Protein AF-A0A6B1AKT2-F1 (afdb_monomer_lite)

Secondary structure (DSSP, 8-state):
------HHHHHHHHHHHHHHHTTPBEEEEEEEGGGTEEEEEETTS-EEEEE--TTT-EEEEE-TTSPP-----EEE---S-EEEEEEPPTT-SEEEEEEE-TT--EEEEEEEE--TT--EEEEEEE-----S-----PPP------PPPP-PPP--PPPP-------------TT---PPPEEEEEESS-EEETTEEESTTSEE-------B-SSSPPPHHHHHHHHTS-HHHHHHHHHHHBTT--TTTHHHHTSSS-HHHHHHHHHHHHHHHHHHHS-S---SS---------STT-SSSS-----S-SS-S-TT-HHHHHHHHTT--S-----

Structure (mmCIF, N/CA/C/O backbone):
data_AF-A0A6B1AKT2-F1
#
_entry.id   AF-A0A6B1AKT2-F1
#
loop_
_atom_site.group_PDB
_atom_site.id
_atom_site.type_symbol
_atom_site.label_atom_id
_atom_site.label_alt_id
_atom_site.label_comp_id
_atom_site.label_asym_id
_atom_site.label_entity_id
_atom_site.label_seq_id
_atom_site.pdbx_PDB_ins_code
_atom_site.Cartn_x
_atom_site.Cartn_y
_atom_site.Cartn_z
_atom_site.occupancy
_atom_site.B_iso_or_equiv
_atom_site.auth_seq_id
_atom_site.auth_comp_id
_atom_site.auth_asym_id
_atom_site.auth_atom_id
_atom_site.pdbx_PDB_model_num
ATOM 1 N N . MET A 1 1 ? -10.002 -14.186 -11.999 1.00 61.53 1 MET A N 1
ATOM 2 C CA . MET A 1 1 ? -8.631 -13.909 -11.503 1.00 61.53 1 MET A CA 1
ATOM 3 C C . MET A 1 1 ? -8.728 -12.879 -10.388 1.00 61.53 1 MET A C 1
ATOM 5 O O . MET A 1 1 ? -9.527 -11.967 -10.533 1.00 61.53 1 MET A O 1
ATOM 9 N N . GLY A 1 2 ? -7.993 -13.026 -9.281 1.00 69.19 2 GLY A N 1
ATOM 10 C CA . GLY A 1 2 ? -7.986 -11.997 -8.233 1.00 69.19 2 GLY A CA 1
ATOM 11 C C . GLY A 1 2 ? -7.239 -10.733 -8.661 1.00 69.19 2 GLY A C 1
ATOM 12 O O . GLY A 1 2 ? -6.319 -10.805 -9.479 1.00 69.19 2 GLY A O 1
ATOM 13 N N . THR A 1 3 ? -7.620 -9.593 -8.088 1.00 78.38 3 THR A N 1
ATOM 14 C CA . THR A 1 3 ? -6.990 -8.291 -8.339 1.00 78.38 3 THR A CA 1
ATOM 15 C C . THR A 1 3 ? -5.513 -8.325 -7.947 1.00 78.38 3 THR A C 1
ATOM 17 O O . THR A 1 3 ? -5.148 -8.766 -6.845 1.00 78.38 3 THR A O 1
ATOM 20 N N . ARG A 1 4 ? -4.640 -7.877 -8.855 1.00 85.38 4 ARG A N 1
ATOM 21 C CA . ARG A 1 4 ? -3.197 -7.782 -8.620 1.00 85.38 4 ARG A CA 1
ATOM 22 C C . ARG A 1 4 ? -2.847 -6.335 -8.298 1.00 85.38 4 ARG A C 1
ATOM 24 O O . ARG A 1 4 ? -2.941 -5.482 -9.155 1.00 85.38 4 ARG A O 1
ATOM 31 N N . TYR A 1 5 ? -2.404 -6.053 -7.084 1.00 87.75 5 TYR A N 1
ATOM 32 C CA . TYR A 1 5 ? -1.977 -4.702 -6.722 1.00 87.75 5 TYR A CA 1
ATOM 33 C C . TYR A 1 5 ? -0.515 -4.488 -7.123 1.00 87.75 5 TYR A C 1
ATOM 35 O O . TYR A 1 5 ? 0.371 -5.199 -6.644 1.00 87.75 5 TYR A O 1
ATOM 43 N N . ASP A 1 6 ? -0.266 -3.544 -8.024 1.00 89.75 6 ASP A N 1
ATOM 44 C CA . ASP A 1 6 ? 1.047 -2.934 -8.250 1.00 89.75 6 ASP A CA 1
ATOM 45 C C . ASP A 1 6 ? 1.159 -1.594 -7.495 1.00 89.75 6 ASP A C 1
ATOM 47 O O . ASP A 1 6 ? 0.221 -1.174 -6.813 1.00 89.75 6 ASP A O 1
ATOM 51 N N . SER A 1 7 ? 2.323 -0.947 -7.576 1.00 90.44 7 SER A N 1
ATOM 52 C CA . SER A 1 7 ? 2.600 0.308 -6.872 1.00 90.44 7 SER A CA 1
ATOM 53 C C . SER A 1 7 ? 1.809 1.504 -7.418 1.00 90.44 7 SER A C 1
ATOM 55 O O . SER A 1 7 ? 1.449 2.387 -6.641 1.00 90.44 7 SER A O 1
ATOM 57 N N . LEU A 1 8 ? 1.463 1.531 -8.710 1.00 87.62 8 LEU A N 1
ATOM 58 C CA . LEU A 1 8 ? 0.631 2.588 -9.297 1.00 87.62 8 LEU A CA 1
ATOM 59 C C . LEU A 1 8 ? -0.819 2.459 -8.831 1.00 87.62 8 LEU A C 1
ATOM 61 O O . LEU A 1 8 ? -1.411 3.447 -8.401 1.00 87.62 8 LEU A O 1
ATOM 65 N N . LEU A 1 9 ? -1.373 1.242 -8.852 1.00 87.88 9 LEU A N 1
ATOM 66 C CA . LEU A 1 9 ? -2.724 0.989 -8.358 1.00 87.88 9 LEU A CA 1
ATOM 67 C C . LEU A 1 9 ? -2.832 1.280 -6.858 1.00 87.88 9 LEU A C 1
ATOM 69 O O . LEU A 1 9 ? -3.802 1.899 -6.433 1.00 87.88 9 LEU A O 1
ATOM 73 N N . ALA A 1 10 ? -1.845 0.864 -6.057 1.00 91.81 10 ALA A N 1
ATOM 74 C CA . ALA A 1 10 ? -1.812 1.187 -4.631 1.00 91.81 10 ALA A CA 1
ATOM 75 C C . ALA A 1 10 ? -1.801 2.707 -4.402 1.00 91.81 10 ALA A C 1
ATOM 77 O O . ALA A 1 10 ? -2.518 3.212 -3.544 1.00 91.81 10 ALA A O 1
ATOM 78 N N . ARG A 1 11 ? -1.043 3.455 -5.206 1.00 89.69 11 ARG A N 1
ATOM 79 C CA . ARG A 1 11 ? -0.964 4.914 -5.102 1.00 89.69 11 ARG A CA 1
ATOM 80 C C . ARG A 1 11 ? -2.254 5.618 -5.510 1.00 89.69 11 ARG A C 1
ATOM 82 O O . ARG A 1 11 ? -2.707 6.488 -4.775 1.00 89.69 11 ARG A O 1
ATOM 89 N N . ALA A 1 12 ? -2.870 5.211 -6.618 1.00 87.62 12 ALA A N 1
ATOM 90 C CA . ALA A 1 12 ? -4.179 5.721 -7.026 1.00 87.62 12 ALA A CA 1
ATOM 91 C C . ALA A 1 12 ? -5.244 5.443 -5.952 1.00 87.62 12 ALA A C 1
ATOM 93 O O . ALA A 1 12 ? -5.988 6.339 -5.565 1.00 87.62 12 ALA A O 1
ATOM 94 N N . LEU A 1 13 ? -5.250 4.224 -5.406 1.00 90.31 13 LEU A N 1
ATOM 95 C CA . LEU A 1 13 ? -6.156 3.823 -4.335 1.00 90.31 13 LEU A CA 1
ATOM 96 C C . LEU A 1 13 ? -5.944 4.635 -3.049 1.00 90.31 13 LEU A C 1
ATOM 98 O O . LEU A 1 13 ? -6.916 4.993 -2.394 1.00 90.31 13 LEU A O 1
ATOM 102 N N . ALA A 1 14 ? -4.699 4.950 -2.686 1.00 92.75 14 ALA A N 1
ATOM 103 C CA . ALA A 1 14 ? -4.416 5.818 -1.545 1.00 92.75 14 ALA A CA 1
ATOM 104 C C . ALA A 1 14 ? -5.011 7.226 -1.733 1.00 92.75 14 ALA A C 1
ATOM 106 O O . ALA A 1 14 ? -5.613 7.751 -0.799 1.00 92.75 14 ALA A O 1
ATOM 107 N N . GLY A 1 15 ? -4.903 7.790 -2.943 1.00 88.69 15 GLY A N 1
ATOM 108 C CA . GLY A 1 15 ? -5.536 9.060 -3.308 1.00 88.69 15 GLY A CA 1
ATOM 109 C C . GLY A 1 15 ? -7.060 9.010 -3.191 1.00 88.69 15 GLY A C 1
ATOM 110 O O . GLY A 1 15 ? -7.636 9.841 -2.498 1.00 88.69 15 GLY A O 1
ATOM 111 N N . GLU A 1 16 ? -7.705 7.986 -3.768 1.00 89.94 16 GLU A N 1
ATOM 112 C CA . GLU A 1 16 ? -9.164 7.807 -3.660 1.00 89.94 16 GLU A CA 1
ATOM 113 C C . GLU A 1 16 ? -9.622 7.671 -2.198 1.00 89.94 16 GLU A C 1
ATOM 115 O O . GLU A 1 16 ? -10.611 8.287 -1.803 1.00 89.94 16 GLU A O 1
ATOM 120 N N . ILE A 1 17 ? -8.892 6.907 -1.375 1.00 93.44 17 ILE A N 1
ATOM 121 C CA . ILE A 1 17 ? -9.185 6.767 0.059 1.00 93.44 17 ILE A CA 1
ATOM 122 C C . ILE A 1 17 ? -9.086 8.124 0.768 1.00 93.44 17 ILE A C 1
ATOM 124 O O . ILE A 1 17 ? -9.948 8.460 1.583 1.00 93.44 17 ILE A O 1
ATOM 128 N N . LEU A 1 18 ? -8.046 8.909 0.473 1.00 92.94 18 LEU A N 1
ATOM 129 C CA . LEU A 1 18 ? -7.861 10.217 1.093 1.00 92.94 18 LEU A CA 1
ATOM 130 C C . LEU A 1 18 ? -8.978 11.181 0.698 1.00 92.94 18 LEU A C 1
ATOM 132 O O . LEU A 1 18 ? -9.592 11.782 1.571 1.00 92.94 18 LEU A O 1
ATOM 136 N N . ASP A 1 19 ? -9.274 11.291 -0.593 1.00 87.88 19 ASP A N 1
ATOM 137 C CA . ASP A 1 19 ? -10.310 12.188 -1.109 1.00 87.88 19 ASP A CA 1
ATOM 138 C C . ASP A 1 19 ? -11.693 11.837 -0.552 1.00 87.88 19 ASP A C 1
ATOM 140 O O . ASP A 1 19 ? -12.513 12.719 -0.296 1.00 87.88 19 ASP A O 1
ATOM 144 N N . ARG A 1 20 ? -11.949 10.542 -0.334 1.00 89.25 20 ARG A N 1
ATOM 145 C CA . ARG A 1 20 ? -13.230 10.048 0.166 1.00 89.25 20 ARG A CA 1
ATOM 146 C C . ARG A 1 20 ? -13.425 10.285 1.660 1.00 89.25 20 ARG A C 1
ATOM 148 O O . ARG A 1 20 ? -14.522 10.660 2.064 1.00 89.25 20 ARG A O 1
ATOM 155 N N . TRP A 1 21 ? -12.392 10.042 2.466 1.00 94.94 21 TRP A N 1
ATOM 156 C CA . TRP A 1 21 ? -12.536 9.940 3.922 1.00 94.94 21 TRP A CA 1
ATOM 157 C C . TRP A 1 21 ? -11.681 10.919 4.727 1.00 94.94 21 TRP A C 1
ATOM 159 O O . TRP A 1 21 ? -11.684 10.839 5.957 1.00 94.94 21 TRP A O 1
ATOM 169 N N . ARG A 1 22 ? -10.957 11.858 4.102 1.00 94.69 22 ARG A N 1
ATOM 170 C CA . ARG A 1 22 ? -10.191 12.875 4.842 1.00 94.69 22 ARG A CA 1
ATOM 171 C C . ARG A 1 22 ? -11.093 13.615 5.832 1.00 94.69 22 ARG A C 1
ATOM 173 O O . ARG A 1 22 ? -12.144 14.137 5.478 1.00 94.69 22 ARG A O 1
ATOM 180 N N . GLY A 1 23 ? -10.660 13.668 7.089 1.00 94.56 23 GLY A N 1
ATOM 181 C CA . GLY A 1 23 ? -11.383 14.309 8.187 1.00 94.56 23 GLY A CA 1
ATOM 182 C C . GLY A 1 23 ? -12.542 13.482 8.754 1.00 94.56 23 GLY A C 1
ATOM 183 O O . GLY A 1 23 ? -12.973 13.751 9.879 1.00 94.56 23 GLY A O 1
ATOM 184 N N . VAL A 1 24 ? -12.999 12.440 8.052 1.00 95.75 24 VAL A N 1
ATOM 185 C CA . VAL A 1 24 ? -14.067 11.557 8.528 1.00 95.75 24 VAL A CA 1
ATOM 186 C C . VAL A 1 24 ? -13.559 10.740 9.711 1.00 95.75 24 VAL A C 1
ATOM 188 O O . VAL A 1 24 ? -12.444 10.206 9.715 1.00 95.75 24 VAL A O 1
ATOM 191 N N . ARG A 1 25 ? -14.385 10.683 10.754 1.00 96.69 25 ARG A N 1
ATOM 192 C CA . ARG A 1 25 ? -14.060 10.012 12.010 1.00 96.69 25 ARG A CA 1
ATOM 193 C C . ARG A 1 25 ? -14.201 8.506 11.884 1.00 96.69 25 ARG A C 1
ATOM 195 O O . ARG A 1 25 ? -15.080 8.007 11.188 1.00 96.69 25 ARG A O 1
ATOM 202 N N . ILE A 1 26 ? -13.337 7.790 12.588 1.00 96.56 26 ILE A N 1
ATOM 203 C CA . ILE A 1 26 ? -13.301 6.331 12.577 1.00 96.56 26 ILE A CA 1
ATOM 204 C C . ILE A 1 26 ? -14.259 5.817 13.645 1.00 96.56 26 ILE A C 1
ATOM 206 O O . ILE A 1 26 ? -14.083 6.084 14.834 1.00 96.56 26 ILE A O 1
ATOM 210 N N . ALA A 1 27 ? -15.259 5.054 13.217 1.00 95.62 27 ALA A N 1
ATOM 211 C CA . ALA A 1 27 ? -16.192 4.370 14.102 1.00 95.62 27 ALA A CA 1
ATOM 212 C C . ALA A 1 27 ? -15.597 3.067 14.660 1.00 95.62 27 ALA A C 1
ATOM 214 O O . ALA A 1 27 ? -15.924 2.656 15.774 1.00 95.62 27 ALA A O 1
ATOM 215 N N . GLY A 1 28 ? -14.702 2.413 13.914 1.00 95.19 28 GLY A N 1
ATOM 216 C CA . GLY A 1 28 ? -13.999 1.235 14.407 1.00 95.19 28 GLY A CA 1
ATOM 217 C C . GLY A 1 28 ? -13.038 0.611 13.404 1.00 95.19 28 GLY A C 1
ATOM 218 O O . GLY A 1 28 ? -13.120 0.842 12.202 1.00 95.19 28 GLY A O 1
ATOM 219 N N . LEU A 1 29 ? -12.139 -0.224 13.922 1.00 96.69 29 LEU A N 1
ATOM 220 C CA . LEU A 1 29 ? -11.235 -1.064 13.143 1.00 96.69 29 LEU A CA 1
ATOM 221 C C . LEU A 1 29 ? -11.407 -2.512 13.594 1.00 96.69 29 LEU A C 1
ATOM 223 O O . LEU A 1 29 ? -11.374 -2.806 14.789 1.00 96.69 29 LEU A O 1
ATOM 227 N N . ARG A 1 30 ? -11.571 -3.433 12.649 1.00 96.62 30 ARG A N 1
ATOM 228 C CA . ARG A 1 30 ? -11.668 -4.870 12.919 1.00 96.62 30 ARG A CA 1
ATOM 229 C C . ARG A 1 30 ? -10.661 -5.632 12.088 1.00 96.62 30 ARG A C 1
ATOM 231 O O . ARG A 1 30 ? -10.532 -5.399 10.891 1.00 96.62 30 ARG A O 1
ATOM 238 N N . MET A 1 31 ? -9.995 -6.594 12.718 1.00 97.44 31 MET A N 1
ATOM 239 C CA . MET A 1 31 ? -9.094 -7.523 12.041 1.00 97.44 31 MET A CA 1
ATOM 240 C C . MET A 1 31 ? -9.583 -8.951 12.264 1.00 97.44 31 MET A C 1
ATOM 242 O O . MET A 1 31 ? -9.764 -9.381 13.405 1.00 97.44 31 MET A O 1
ATOM 246 N N . ALA A 1 32 ? -9.775 -9.692 11.175 1.00 96.69 32 ALA A N 1
ATOM 247 C CA . ALA A 1 32 ? -10.213 -11.083 11.182 1.00 96.69 32 ALA A CA 1
ATOM 248 C C . ALA A 1 32 ? -9.132 -11.980 10.553 1.00 96.69 32 ALA A C 1
ATOM 250 O O . ALA A 1 32 ? -9.199 -12.270 9.352 1.00 96.69 32 ALA A O 1
ATOM 251 N N . PRO A 1 33 ? -8.129 -12.437 11.333 1.00 95.56 33 PRO A N 1
ATOM 252 C CA . PRO A 1 33 ? -7.045 -13.292 10.841 1.00 95.56 33 PRO A CA 1
ATOM 253 C C . PRO A 1 33 ? -7.535 -14.538 10.098 1.00 95.56 33 PRO A C 1
ATOM 255 O O . PRO A 1 33 ? -7.034 -14.839 9.016 1.00 95.56 33 PRO A O 1
ATOM 258 N N . GLY A 1 34 ? -8.570 -15.210 10.623 1.00 94.44 34 GLY A N 1
ATOM 259 C CA . GLY A 1 34 ? -9.145 -16.419 10.019 1.00 94.44 34 GLY A CA 1
ATOM 260 C C . GLY A 1 34 ? -9.746 -16.189 8.630 1.00 94.44 34 GLY A C 1
ATOM 261 O O . GLY A 1 34 ? -9.679 -17.067 7.776 1.00 94.44 34 GLY A O 1
ATOM 262 N N . ARG A 1 35 ? -10.255 -14.980 8.363 1.00 94.31 35 ARG A N 1
ATOM 263 C CA . ARG A 1 35 ? -10.758 -14.576 7.040 1.00 94.31 35 ARG A CA 1
ATOM 264 C C . ARG A 1 35 ? -9.730 -13.801 6.219 1.00 94.31 35 ARG A C 1
ATOM 266 O O . ARG A 1 35 ? -10.017 -13.447 5.083 1.00 94.31 35 ARG A O 1
ATOM 273 N N . ARG A 1 36 ? -8.553 -13.512 6.784 1.00 96.19 36 ARG A N 1
ATOM 274 C CA . ARG A 1 36 ? -7.560 -12.572 6.242 1.00 96.19 36 ARG A CA 1
ATOM 275 C C . ARG A 1 36 ? -8.191 -11.249 5.807 1.00 96.19 36 ARG A C 1
ATOM 277 O O . ARG A 1 36 ? -7.885 -10.749 4.731 1.00 96.19 36 ARG A O 1
ATOM 284 N N . ALA A 1 37 ? -9.068 -10.693 6.632 1.00 96.56 37 ALA A N 1
ATOM 285 C CA . ALA A 1 37 ? -9.784 -9.466 6.314 1.00 96.56 37 ALA A CA 1
ATOM 286 C C . ALA A 1 37 ? -9.529 -8.379 7.358 1.00 96.56 37 ALA A C 1
ATOM 288 O O . ALA A 1 37 ? -9.363 -8.671 8.546 1.00 96.56 37 ALA A O 1
ATOM 289 N N . VAL A 1 38 ? -9.530 -7.128 6.909 1.00 97.31 38 VAL A N 1
ATOM 290 C CA . VAL A 1 38 ? -9.589 -5.942 7.763 1.00 97.31 38 VAL A CA 1
ATOM 291 C C . VAL A 1 38 ? -10.749 -5.059 7.310 1.00 97.31 38 VAL A C 1
ATOM 293 O O . VAL A 1 38 ? -10.984 -4.898 6.113 1.00 97.31 38 VAL A O 1
ATOM 296 N N . GLU A 1 39 ? -11.491 -4.528 8.275 1.00 97.38 39 GLU A N 1
ATOM 297 C CA . GLU A 1 39 ? -12.582 -3.577 8.066 1.00 97.38 39 GLU A CA 1
ATOM 298 C C . GLU A 1 39 ? -12.275 -2.304 8.854 1.00 97.38 39 GLU A C 1
ATOM 300 O O . GLU A 1 39 ? -12.038 -2.364 10.062 1.00 97.38 39 GLU A O 1
ATOM 305 N N . LEU A 1 40 ? -12.299 -1.165 8.168 1.00 97.31 40 LEU A N 1
ATOM 306 C CA . LEU A 1 40 ? -12.262 0.166 8.759 1.00 97.31 40 LEU A CA 1
ATOM 307 C C . LEU A 1 40 ? -13.635 0.810 8.548 1.00 97.31 40 LEU A C 1
ATOM 309 O O . LEU A 1 40 ? -14.055 1.005 7.409 1.00 97.31 40 LEU A O 1
ATOM 313 N N . ALA A 1 41 ? -14.339 1.093 9.638 1.00 96.25 41 ALA A N 1
ATOM 314 C CA . ALA A 1 41 ? -15.658 1.712 9.629 1.00 96.25 41 ALA A CA 1
ATOM 315 C C . ALA A 1 41 ? -15.560 3.194 9.994 1.00 96.25 41 ALA A C 1
ATOM 317 O O . ALA A 1 41 ? -14.815 3.562 10.908 1.00 96.25 41 ALA A O 1
ATOM 318 N N . PHE A 1 42 ? -16.350 4.023 9.321 1.00 96.31 42 PHE A N 1
ATOM 319 C CA . PHE A 1 42 ? -16.395 5.470 9.502 1.00 96.31 42 PHE A CA 1
ATOM 320 C C . PHE A 1 42 ? -17.716 5.910 10.158 1.00 96.31 42 PHE A C 1
ATOM 322 O O . PHE A 1 42 ? -18.715 5.193 10.106 1.00 96.31 42 PHE A O 1
ATOM 329 N N . GLU A 1 43 ? -17.728 7.074 10.820 1.00 95.69 43 GLU A N 1
ATOM 330 C CA . GLU A 1 43 ? -18.919 7.609 11.513 1.00 95.69 43 GLU A CA 1
ATOM 331 C C . GLU A 1 43 ? -20.066 7.971 10.547 1.00 95.69 43 GLU A C 1
ATOM 333 O O . GLU A 1 43 ? -21.216 8.021 10.970 1.00 95.69 43 GLU A O 1
ATOM 338 N N . ASP A 1 44 ? -19.786 8.159 9.253 1.00 94.44 44 ASP A N 1
ATOM 339 C CA . ASP A 1 44 ? -20.803 8.352 8.206 1.00 94.44 44 ASP A CA 1
ATOM 340 C C . ASP A 1 44 ? -21.476 7.036 7.751 1.00 94.44 44 ASP A C 1
ATOM 342 O O . ASP A 1 44 ? -22.292 7.031 6.830 1.00 94.44 44 ASP A O 1
ATOM 346 N N . GLY A 1 45 ? -21.124 5.911 8.384 1.00 95.31 45 GLY A N 1
ATOM 347 C CA . GLY A 1 45 ? -21.636 4.571 8.095 1.00 95.31 45 GLY A CA 1
ATOM 348 C C . GLY A 1 45 ? -20.899 3.840 6.971 1.00 95.31 45 GLY A C 1
ATOM 349 O O . GLY A 1 45 ? -21.028 2.618 6.851 1.00 95.31 45 GLY A O 1
ATOM 350 N N . SER A 1 46 ? -20.093 4.539 6.169 1.00 95.25 46 SER A N 1
ATOM 351 C CA . SER A 1 46 ? -19.291 3.904 5.126 1.00 95.25 46 SER A CA 1
ATOM 352 C C . SER A 1 46 ? -18.174 3.038 5.720 1.00 95.25 46 SER A C 1
ATOM 354 O O . SER A 1 46 ? -17.768 3.178 6.881 1.00 95.25 46 SER A O 1
ATOM 356 N N . ARG A 1 47 ? -17.686 2.081 4.928 1.00 95.00 47 ARG A N 1
ATOM 357 C CA . ARG A 1 47 ? -16.642 1.137 5.340 1.00 95.00 47 ARG A CA 1
ATOM 358 C C . ARG A 1 47 ? -15.649 0.888 4.217 1.00 95.00 47 ARG A C 1
ATOM 360 O O . ARG A 1 47 ? -16.036 0.690 3.069 1.00 95.00 47 ARG A O 1
ATOM 367 N N . LEU A 1 48 ? -14.378 0.783 4.581 1.00 96.06 48 LEU A N 1
ATOM 368 C CA . LEU A 1 48 ? -13.318 0.250 3.734 1.00 96.06 48 LEU A CA 1
ATOM 369 C C . LEU A 1 48 ? -13.037 -1.193 4.159 1.00 96.06 48 LEU A C 1
ATOM 371 O O . LEU A 1 48 ? -12.642 -1.449 5.300 1.00 96.06 48 LEU A O 1
ATOM 375 N N . VAL A 1 49 ? -13.218 -2.143 3.244 1.00 95.38 49 VAL A N 1
ATOM 376 C CA . VAL A 1 49 ? -12.951 -3.564 3.499 1.00 95.38 49 VAL A CA 1
ATOM 377 C C . VAL A 1 49 ? -11.797 -4.024 2.629 1.00 95.38 49 VAL A C 1
ATOM 379 O O . VAL A 1 49 ? -11.876 -3.964 1.404 1.00 95.38 49 VAL A O 1
ATOM 382 N N . ALA A 1 50 ? -10.744 -4.541 3.258 1.00 95.56 50 ALA A N 1
ATOM 383 C CA . ALA A 1 50 ? -9.633 -5.175 2.565 1.00 95.56 50 ALA A CA 1
ATOM 384 C C . ALA A 1 50 ? -9.595 -6.678 2.869 1.00 95.56 50 ALA A C 1
ATOM 386 O O . ALA A 1 50 ? -9.288 -7.112 3.981 1.00 95.56 50 ALA A O 1
ATOM 387 N N . MET A 1 51 ? -9.887 -7.476 1.845 1.00 95.69 51 MET A N 1
ATOM 388 C CA . MET A 1 51 ? -9.684 -8.918 1.817 1.00 95.69 51 MET A CA 1
ATOM 389 C C . MET A 1 51 ? -8.256 -9.198 1.348 1.00 95.69 51 MET A C 1
ATOM 391 O O . MET A 1 51 ? -7.876 -8.891 0.223 1.00 95.69 51 MET A O 1
ATOM 395 N N . LEU A 1 52 ? -7.439 -9.806 2.197 1.00 95.44 52 LEU A N 1
ATOM 396 C CA . LEU A 1 52 ? -5.998 -9.979 1.994 1.00 95.44 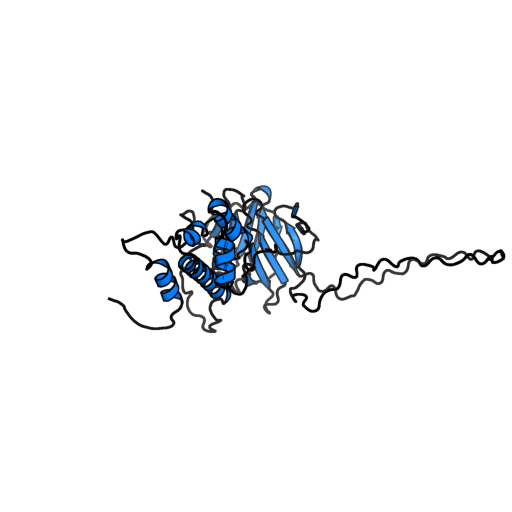52 LEU A CA 1
ATOM 397 C C . LEU A 1 52 ? -5.634 -11.438 1.698 1.00 95.44 52 LEU A C 1
ATOM 399 O O . LEU A 1 52 ? -4.549 -11.927 2.023 1.00 95.44 52 LEU A O 1
ATOM 403 N N . HIS A 1 53 ? -6.537 -12.148 1.020 1.00 93.38 53 HIS A N 1
ATOM 404 C CA . HIS A 1 53 ? -6.239 -13.463 0.472 1.00 93.38 53 HIS A CA 1
ATOM 405 C C . HIS A 1 53 ? -5.154 -13.357 -0.625 1.00 93.38 53 HIS A C 1
ATOM 407 O O . HIS A 1 53 ? -5.262 -12.493 -1.499 1.00 93.38 53 HIS A O 1
ATOM 413 N N . PRO A 1 54 ? -4.129 -14.232 -0.659 1.00 89.69 54 PRO A N 1
ATOM 414 C CA . PRO A 1 54 ? -3.055 -14.146 -1.655 1.00 89.69 54 PRO A CA 1
ATOM 415 C C . PRO A 1 54 ? -3.551 -14.211 -3.106 1.00 89.69 54 PRO A C 1
ATOM 417 O O . PRO A 1 54 ? -3.038 -13.502 -3.968 1.00 89.69 54 PRO A O 1
ATOM 420 N N . LEU A 1 55 ? -4.572 -15.037 -3.361 1.00 86.62 55 LEU A N 1
ATOM 421 C CA . LEU A 1 55 ? -5.098 -15.299 -4.709 1.00 86.62 55 LEU A CA 1
ATOM 422 C C . LEU A 1 55 ? -6.354 -14.496 -5.062 1.00 86.62 55 LEU A C 1
ATOM 424 O O . LEU A 1 55 ? -6.640 -14.306 -6.240 1.00 86.62 55 LEU A O 1
ATOM 428 N N . HIS A 1 56 ? -7.108 -14.050 -4.056 1.00 87.81 56 HIS A N 1
ATOM 429 C CA . HIS A 1 56 ? -8.459 -13.495 -4.226 1.00 87.81 56 HIS A CA 1
ATOM 430 C C . HIS A 1 56 ? -8.648 -12.176 -3.481 1.00 87.81 56 HIS A C 1
ATOM 432 O O . HIS A 1 56 ? -9.773 -11.741 -3.285 1.00 87.81 56 HIS A O 1
ATOM 438 N N . GLY A 1 57 ? -7.565 -11.566 -3.003 1.00 89.56 57 GLY A N 1
ATOM 439 C CA . GLY A 1 57 ? -7.683 -10.363 -2.206 1.00 89.56 57 GLY A CA 1
ATOM 440 C C . GLY A 1 57 ? -8.107 -9.151 -3.032 1.00 89.56 57 GLY A C 1
ATOM 441 O O . GLY A 1 57 ? -7.663 -8.984 -4.172 1.00 89.56 57 GLY A O 1
ATOM 442 N N . TYR A 1 58 ? -8.908 -8.297 -2.415 1.00 91.25 58 TYR A N 1
ATOM 443 C CA . TYR A 1 58 ? -9.468 -7.071 -2.966 1.00 91.25 58 TYR A CA 1
ATOM 444 C C . TYR A 1 58 ? -9.599 -6.020 -1.857 1.00 91.25 58 TYR A C 1
ATOM 446 O O . TYR A 1 58 ? -9.531 -6.342 -0.671 1.00 91.25 58 TYR A O 1
ATOM 454 N N . ILE A 1 59 ? -9.802 -4.771 -2.249 1.00 92.94 59 ILE A N 1
ATOM 455 C CA . ILE A 1 59 ? -10.088 -3.630 -1.384 1.00 92.94 59 ILE A CA 1
ATOM 456 C C . ILE A 1 59 ? -11.286 -2.938 -2.011 1.00 92.94 59 ILE A C 1
ATOM 458 O O . ILE A 1 59 ? -11.252 -2.674 -3.212 1.00 92.94 59 ILE A O 1
ATOM 462 N N . LEU A 1 60 ? -12.332 -2.708 -1.227 1.00 92.56 60 LEU A N 1
ATOM 463 C CA . LEU A 1 60 ? -13.570 -2.107 -1.704 1.00 92.56 60 LEU A CA 1
ATOM 464 C C . LEU A 1 60 ? -14.163 -1.150 -0.674 1.00 92.56 60 LEU A C 1
ATOM 466 O O . LEU A 1 60 ? -13.903 -1.266 0.529 1.00 92.56 60 LEU A O 1
ATOM 470 N N . GLU A 1 61 ? -14.970 -0.224 -1.174 1.00 92.19 61 GLU A N 1
ATOM 471 C CA . GLU A 1 61 ? -15.870 0.601 -0.377 1.00 92.19 61 GLU A CA 1
ATOM 472 C C . GLU A 1 61 ? -17.214 -0.122 -0.214 1.00 92.19 61 GLU A C 1
ATOM 474 O O . GLU A 1 61 ? -17.760 -0.683 -1.164 1.00 92.19 61 GLU A O 1
ATOM 479 N N . LEU A 1 62 ? -17.761 -0.102 0.999 1.00 91.31 62 LEU A N 1
ATOM 480 C CA . LEU A 1 62 ? -19.150 -0.448 1.276 1.00 91.31 62 LEU A CA 1
ATOM 481 C C . LEU A 1 62 ? -19.865 0.799 1.794 1.00 91.31 62 LEU A C 1
ATOM 483 O O . LEU A 1 62 ? -19.398 1.437 2.739 1.00 91.31 62 LEU A O 1
ATOM 487 N N . GLY A 1 63 ? -21.015 1.119 1.202 1.00 91.38 63 GLY A N 1
ATOM 488 C CA . GLY A 1 63 ? -21.869 2.207 1.677 1.00 91.38 63 GLY A CA 1
ATOM 489 C C . GLY A 1 63 ? -22.482 1.930 3.055 1.00 91.38 63 GLY A C 1
ATOM 490 O O . GLY A 1 63 ? -22.436 0.802 3.562 1.00 91.38 63 GLY A O 1
ATOM 491 N N . ALA A 1 64 ? -23.097 2.963 3.635 1.00 90.50 64 ALA A N 1
ATOM 492 C CA . ALA A 1 64 ? -23.789 2.879 4.922 1.00 90.50 64 ALA A CA 1
ATOM 493 C C . ALA A 1 64 ? -24.900 1.815 4.930 1.00 90.50 64 ALA A C 1
ATOM 495 O O . ALA A 1 64 ? -25.027 1.067 5.896 1.00 90.50 64 ALA A O 1
ATOM 496 N N . ASP A 1 65 ? -25.622 1.678 3.815 1.00 88.50 65 ASP A N 1
ATOM 497 C CA . ASP A 1 65 ? -26.730 0.725 3.669 1.00 88.50 65 ASP A CA 1
ATOM 498 C C . ASP A 1 65 ? -26.282 -0.694 3.295 1.00 88.50 65 ASP A C 1
ATOM 500 O O . ASP A 1 65 ? -27.098 -1.616 3.215 1.00 88.50 65 ASP A O 1
ATOM 504 N N . ALA A 1 66 ? -24.991 -0.902 3.021 1.00 87.25 66 ALA A N 1
ATOM 505 C CA . ALA A 1 66 ? -24.512 -2.228 2.663 1.00 87.25 66 ALA A CA 1
ATOM 506 C C . ALA A 1 66 ? -24.656 -3.184 3.865 1.00 87.25 66 ALA A C 1
ATOM 508 O O . ALA A 1 66 ? -24.472 -2.776 5.016 1.00 87.25 66 ALA A O 1
ATOM 509 N N . PRO A 1 67 ? -24.911 -4.484 3.639 1.00 85.06 67 PRO A N 1
ATOM 510 C CA . PRO A 1 67 ? -24.989 -5.450 4.728 1.00 85.06 67 PRO A CA 1
ATOM 511 C C . PRO A 1 67 ? -23.684 -5.486 5.534 1.00 85.06 67 PRO A C 1
ATOM 513 O O . PRO A 1 67 ? -22.620 -5.044 5.076 1.00 85.06 67 PRO A O 1
ATOM 516 N N . ALA A 1 68 ? -23.742 -6.027 6.753 1.00 83.12 68 ALA A N 1
ATOM 517 C CA . ALA A 1 68 ? -22.535 -6.303 7.524 1.00 83.12 68 ALA A CA 1
ATOM 518 C C . ALA A 1 68 ? -21.548 -7.096 6.650 1.00 83.12 68 ALA A C 1
ATOM 520 O O . ALA A 1 68 ? -21.927 -8.054 5.981 1.00 83.12 68 ALA A O 1
ATOM 521 N N . SER A 1 69 ? -20.272 -6.707 6.644 1.00 79.00 69 SER A N 1
ATOM 522 C CA . SER A 1 69 ? -19.245 -7.339 5.797 1.00 79.00 69 SER A CA 1
ATOM 523 C C . SER A 1 69 ? -18.981 -8.809 6.162 1.00 79.00 69 SER A C 1
ATOM 525 O O . SER A 1 69 ? -18.242 -9.518 5.475 1.00 79.00 69 SER A O 1
ATOM 527 N N . GLY A 1 70 ? -19.536 -9.259 7.293 1.00 82.12 70 GLY A N 1
ATOM 528 C CA . GLY A 1 70 ? -19.260 -10.547 7.913 1.00 82.12 70 GLY A CA 1
ATOM 529 C C . GLY A 1 70 ? -17.837 -10.654 8.466 1.00 82.12 70 GLY A C 1
ATOM 530 O O . GLY A 1 70 ? -17.403 -11.758 8.795 1.00 82.12 70 GLY A O 1
ATOM 531 N N . VAL A 1 71 ? -17.065 -9.562 8.531 1.00 82.88 71 VAL A N 1
ATOM 532 C CA . VAL A 1 71 ? -15.731 -9.561 9.149 1.00 82.88 71 VAL A CA 1
ATOM 533 C C . VAL A 1 71 ? -15.893 -9.717 10.666 1.00 82.88 71 VAL A C 1
ATOM 535 O O . VAL A 1 71 ? -15.882 -8.755 11.430 1.00 82.88 71 VAL A O 1
ATOM 538 N N . GLU A 1 72 ? -16.064 -10.963 11.099 1.00 82.81 72 GLU A N 1
ATOM 539 C CA . GLU A 1 72 ? -16.051 -11.373 12.498 1.00 82.81 72 GLU A CA 1
ATOM 540 C C . GLU A 1 72 ? -14.595 -11.455 12.952 1.00 82.81 72 GLU A C 1
ATOM 542 O O . GLU A 1 72 ? -13.847 -12.375 12.617 1.00 82.81 72 GLU A O 1
ATOM 547 N N . GLY A 1 73 ? -14.153 -10.411 13.642 1.00 84.75 73 GLY A N 1
ATOM 548 C CA . GLY A 1 73 ? -12.769 -10.247 14.047 1.00 84.75 73 GLY A CA 1
ATOM 549 C C . GLY A 1 73 ? -12.651 -9.492 15.357 1.00 84.75 73 GLY A C 1
ATOM 550 O O . GLY A 1 73 ? -13.628 -8.960 15.889 1.00 84.75 73 GLY A O 1
ATOM 551 N N . LYS A 1 74 ? -11.425 -9.418 15.875 1.00 88.94 74 LYS A N 1
ATOM 552 C CA . LYS A 1 74 ? -11.146 -8.629 17.070 1.00 88.94 74 LYS A CA 1
ATOM 553 C C . LYS A 1 74 ? -11.355 -7.155 16.729 1.00 88.94 74 LYS A C 1
ATOM 555 O O . LYS A 1 74 ? -10.641 -6.608 15.885 1.00 88.94 74 LYS A O 1
ATOM 560 N N . ALA A 1 75 ? -12.328 -6.529 17.385 1.00 91.25 75 ALA A N 1
ATOM 561 C CA . ALA A 1 75 ? -12.478 -5.085 17.356 1.00 91.25 75 ALA A CA 1
ATOM 562 C C . ALA A 1 75 ? -11.280 -4.455 18.074 1.00 91.25 75 ALA A C 1
ATOM 564 O O . ALA A 1 75 ? -10.970 -4.791 19.220 1.00 91.25 75 ALA A O 1
ATOM 565 N N . LEU A 1 76 ? -10.587 -3.568 17.375 1.00 89.31 76 LEU A N 1
ATOM 566 C CA . LEU A 1 76 ? -9.506 -2.773 17.919 1.00 89.31 76 LEU A CA 1
ATOM 567 C C . LEU A 1 76 ? -10.076 -1.426 18.334 1.00 89.31 76 LEU A C 1
ATOM 569 O O . LEU A 1 76 ? -10.842 -0.796 17.602 1.00 89.31 76 LEU A O 1
ATOM 573 N N . ARG A 1 77 ? -9.712 -0.996 19.539 1.00 86.56 77 ARG A N 1
ATOM 574 C CA . ARG A 1 77 ? -10.106 0.310 20.047 1.00 86.56 77 ARG A CA 1
ATOM 575 C C . ARG A 1 77 ? -9.278 1.370 19.331 1.00 86.56 77 ARG A C 1
ATOM 577 O O . ARG A 1 77 ? -8.154 1.643 19.738 1.00 86.56 77 ARG A O 1
ATOM 584 N N . VAL A 1 78 ? -9.855 1.950 18.290 1.00 84.00 78 VAL A N 1
ATOM 585 C CA . VAL A 1 78 ? -9.367 3.195 17.698 1.00 84.00 78 VAL A CA 1
ATOM 586 C C . VAL A 1 78 ? -9.879 4.333 18.578 1.00 84.00 78 VAL A C 1
ATOM 588 O O . VAL A 1 78 ? -11.016 4.291 19.058 1.00 84.00 78 VAL A O 1
ATOM 591 N N . GLY A 1 79 ? -9.033 5.317 18.878 1.00 81.94 79 GLY A N 1
ATOM 592 C CA . GLY A 1 79 ? -9.466 6.512 19.605 1.00 81.94 79 GLY A CA 1
ATOM 593 C C . GLY A 1 79 ? -10.531 7.306 18.837 1.00 81.94 79 GLY A C 1
ATOM 594 O O . GLY A 1 79 ? -10.961 6.929 17.750 1.00 81.94 79 GLY A O 1
ATOM 595 N N . ARG A 1 80 ? -10.925 8.467 19.372 1.00 91.31 80 ARG A N 1
ATOM 596 C CA . ARG A 1 80 ? -11.726 9.460 18.629 1.00 91.31 80 ARG A CA 1
ATOM 597 C C . ARG A 1 80 ? -10.860 10.142 17.558 1.00 91.31 80 ARG A C 1
ATOM 599 O O . ARG A 1 80 ? -10.555 11.325 17.682 1.00 91.31 80 ARG A O 1
ATOM 606 N N . LEU A 1 81 ? -10.426 9.367 16.569 1.00 94.12 81 LEU A N 1
ATOM 607 C CA . LEU A 1 81 ? -9.499 9.767 15.517 1.00 94.12 81 LEU A CA 1
ATOM 608 C C . LEU A 1 81 ? -10.233 9.936 14.183 1.00 94.12 81 LEU A C 1
ATOM 610 O O . LEU A 1 81 ? -11.257 9.293 13.941 1.00 94.12 81 LEU A O 1
ATOM 614 N N . SER A 1 82 ? -9.676 10.778 13.320 1.00 96.25 82 SER A N 1
ATOM 615 C CA . SER A 1 82 ? -10.091 10.941 11.924 1.00 96.25 82 SER A CA 1
ATOM 616 C C . SER A 1 82 ? -8.993 10.467 10.983 1.00 96.25 82 SER A C 1
ATOM 618 O O . SER A 1 82 ? -7.816 10.503 11.345 1.00 96.25 82 SER A O 1
ATOM 620 N N . LEU A 1 83 ? -9.353 10.067 9.762 1.00 96.38 83 LEU A N 1
ATOM 621 C CA . LEU A 1 83 ? -8.362 9.865 8.705 1.00 96.38 83 LEU A CA 1
ATOM 622 C C . LEU A 1 83 ? -7.733 11.217 8.340 1.00 96.38 83 LEU A C 1
ATOM 624 O O . LEU A 1 83 ? -8.429 12.128 7.893 1.00 96.38 83 LEU A O 1
ATOM 628 N N . VAL A 1 84 ? -6.422 11.347 8.540 1.00 95.44 84 VAL A N 1
ATOM 629 C CA . VAL A 1 84 ? -5.677 12.582 8.234 1.00 95.44 84 VAL A CA 1
ATOM 630 C C . VAL A 1 8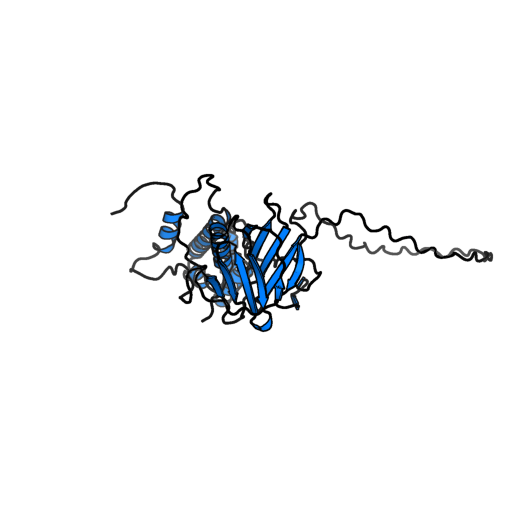4 ? -4.859 12.458 6.956 1.00 95.44 84 VAL A C 1
ATOM 632 O O . VAL A 1 84 ? -4.705 13.436 6.233 1.00 95.44 84 VAL A O 1
ATOM 635 N N . ASP A 1 85 ? -4.364 11.255 6.665 1.00 95.00 85 ASP A N 1
ATOM 636 C CA . ASP A 1 85 ? -3.521 10.981 5.506 1.00 95.00 85 ASP A CA 1
ATOM 637 C C . ASP A 1 85 ? -3.745 9.548 5.013 1.00 95.00 85 ASP A C 1
ATOM 639 O O . ASP A 1 85 ? -4.025 8.639 5.798 1.00 95.00 85 ASP A O 1
ATOM 643 N N . ALA A 1 86 ? -3.594 9.342 3.712 1.00 95.12 86 ALA A N 1
ATOM 644 C CA . ALA A 1 86 ? -3.556 8.030 3.094 1.00 95.12 86 ALA A CA 1
ATOM 645 C C . ALA A 1 86 ? -2.547 8.079 1.951 1.00 95.12 86 ALA A C 1
ATOM 647 O O . ALA A 1 86 ? -2.682 8.856 1.009 1.00 95.12 86 ALA A O 1
ATOM 648 N N . ARG A 1 87 ? -1.520 7.235 2.036 1.00 94.25 87 ARG A N 1
ATOM 649 C CA . ARG A 1 87 ? -0.415 7.237 1.074 1.00 94.25 87 ARG A CA 1
ATOM 650 C C . ARG A 1 87 ? 0.036 5.832 0.724 1.00 94.25 87 ARG A C 1
ATOM 652 O O . ARG A 1 87 ? -0.030 4.925 1.550 1.00 94.25 87 ARG A O 1
ATOM 659 N N . ALA A 1 88 ? 0.567 5.675 -0.479 1.00 92.56 88 ALA A N 1
ATOM 660 C CA . ALA A 1 88 ? 1.352 4.507 -0.851 1.00 92.56 88 ALA A CA 1
ATOM 661 C C . ALA A 1 88 ? 2.835 4.901 -0.852 1.00 92.56 88 ALA A C 1
ATOM 663 O O . ALA A 1 88 ? 3.183 5.879 -1.528 1.00 92.56 88 ALA A O 1
ATOM 664 N N . PRO A 1 89 ? 3.712 4.202 -0.103 1.00 91.12 89 PRO A N 1
ATOM 665 C CA . PRO A 1 89 ? 5.141 4.450 -0.188 1.00 91.12 89 PRO A CA 1
ATOM 666 C C . PRO A 1 89 ? 5.612 4.262 -1.626 1.00 91.12 89 PRO A C 1
ATOM 668 O O . PRO A 1 89 ? 5.040 3.490 -2.401 1.00 91.12 89 PRO A O 1
ATOM 671 N N . ALA A 1 90 ? 6.622 5.034 -1.997 1.00 84.62 90 ALA A N 1
ATOM 672 C CA . ALA A 1 90 ? 7.031 5.103 -3.378 1.00 84.62 90 ALA A CA 1
ATOM 673 C C . ALA A 1 90 ? 7.579 3.746 -3.840 1.00 84.62 90 ALA A C 1
ATOM 675 O O . ALA A 1 90 ? 8.370 3.122 -3.142 1.00 84.62 90 ALA A O 1
ATOM 676 N N . ASP A 1 91 ? 7.081 3.283 -4.986 1.00 84.44 91 ASP A N 1
ATOM 677 C CA . ASP A 1 91 ? 7.366 1.967 -5.553 1.00 84.44 91 ASP A CA 1
ATOM 678 C C . ASP A 1 91 ? 6.984 0.737 -4.698 1.00 84.44 91 ASP A C 1
ATOM 680 O O . ASP A 1 91 ? 7.300 -0.409 -5.032 1.00 84.44 91 ASP A O 1
ATOM 684 N N . GLU A 1 92 ? 6.207 0.946 -3.641 1.00 88.62 92 GLU A N 1
ATOM 685 C CA . GLU A 1 92 ? 5.759 -0.125 -2.766 1.00 88.62 92 GLU A CA 1
ATOM 686 C C . GLU A 1 92 ? 4.315 -0.519 -3.017 1.00 88.62 92 GLU A C 1
ATOM 688 O O . GLU A 1 92 ? 3.444 0.278 -3.366 1.00 88.62 92 GLU A O 1
ATOM 693 N N . ARG A 1 93 ? 4.039 -1.797 -2.769 1.00 93.12 93 ARG A N 1
ATOM 694 C CA . ARG A 1 93 ? 2.675 -2.329 -2.779 1.00 93.12 93 ARG A CA 1
ATOM 695 C C . ARG A 1 93 ? 2.133 -2.267 -1.366 1.00 93.12 93 ARG A C 1
ATOM 697 O O . ARG A 1 93 ? 1.918 -3.303 -0.745 1.00 93.12 93 ARG A O 1
ATOM 704 N N . ALA A 1 94 ? 1.968 -1.063 -0.838 1.00 95.25 94 ALA A N 1
ATOM 705 C CA . ALA A 1 94 ? 1.435 -0.852 0.497 1.00 95.25 94 ALA A CA 1
ATOM 706 C C . ALA A 1 94 ? 0.538 0.386 0.541 1.00 95.25 94 ALA A C 1
ATOM 708 O O . ALA A 1 94 ? 0.761 1.342 -0.195 1.00 95.25 94 ALA A O 1
ATOM 709 N N . LEU A 1 95 ? -0.455 0.365 1.427 1.00 96.25 95 LEU A N 1
ATOM 710 C CA . LEU A 1 95 ? -1.255 1.530 1.799 1.00 96.25 95 LEU A CA 1
ATOM 711 C C . LEU A 1 95 ? -0.970 1.853 3.260 1.00 96.25 95 LEU A C 1
ATOM 713 O O . LEU A 1 95 ? -1.052 0.967 4.109 1.00 96.25 95 LEU A O 1
ATOM 717 N N . LEU A 1 96 ? -0.649 3.104 3.555 1.00 96.56 96 LEU A N 1
ATOM 718 C CA . LEU A 1 96 ? -0.473 3.620 4.906 1.00 96.56 96 LEU A CA 1
ATOM 719 C C . LEU A 1 96 ? -1.582 4.634 5.165 1.00 96.56 96 LEU A C 1
ATOM 721 O O . LEU A 1 96 ? -1.556 5.730 4.607 1.00 96.56 96 LEU A O 1
ATOM 725 N N . LEU A 1 97 ? -2.561 4.250 5.980 1.00 97.06 97 LEU A N 1
ATOM 726 C CA . LEU A 1 97 ? -3.670 5.111 6.383 1.00 97.06 97 LEU A CA 1
ATOM 727 C C . LEU A 1 97 ? -3.352 5.665 7.764 1.00 97.06 97 LEU A C 1
ATOM 729 O O . LEU A 1 97 ? -3.259 4.895 8.718 1.00 97.06 97 LEU A O 1
ATOM 733 N N . THR A 1 98 ? -3.148 6.972 7.871 1.00 96.31 98 THR A N 1
ATOM 734 C CA . THR A 1 98 ? -2.784 7.626 9.128 1.00 96.31 98 THR A CA 1
ATOM 735 C C . THR A 1 98 ? -4.010 8.275 9.743 1.00 96.31 98 THR A C 1
ATOM 737 O O . THR A 1 98 ? -4.774 8.978 9.077 1.00 96.31 98 THR A O 1
ATOM 740 N N . PHE A 1 99 ? -4.179 8.055 11.038 1.00 96.00 99 PHE A N 1
ATOM 741 C CA . PHE A 1 99 ? -5.289 8.544 11.831 1.00 96.00 99 PHE A CA 1
ATOM 742 C C . PHE A 1 99 ? -4.772 9.538 12.861 1.00 96.00 99 PHE A C 1
ATOM 744 O O . PHE A 1 99 ? -3.780 9.268 13.544 1.00 96.00 99 PHE A O 1
ATOM 751 N N . GLY A 1 100 ? -5.436 10.682 12.976 1.00 94.62 100 GLY A N 1
ATOM 752 C CA . GLY A 1 100 ? -5.013 11.758 13.862 1.00 94.62 100 GLY A CA 1
ATOM 753 C C . GLY A 1 100 ? -6.115 12.274 14.771 1.00 94.62 100 GLY A C 1
ATOM 754 O O . GLY A 1 100 ? -7.294 11.962 14.597 1.00 94.62 100 GLY A O 1
ATOM 755 N N . ASP A 1 101 ? -5.698 13.031 15.782 1.00 93.69 101 ASP A N 1
ATOM 756 C CA . ASP A 1 101 ? -6.602 13.714 16.705 1.00 93.69 101 ASP A CA 1
ATOM 757 C C . ASP A 1 101 ? -7.319 14.905 16.033 1.00 93.69 101 ASP A C 1
ATOM 759 O O . ASP A 1 101 ? -7.185 15.159 14.836 1.00 93.69 101 ASP A O 1
ATOM 763 N N . ARG A 1 102 ? -8.090 15.673 16.813 1.00 90.75 102 ARG A N 1
ATOM 764 C CA . ARG A 1 102 ? -8.791 16.871 16.312 1.00 90.75 102 ARG A CA 1
ATOM 765 C C . ARG A 1 102 ? -7.856 17.965 15.790 1.00 90.75 102 ARG A C 1
ATOM 767 O O . ARG A 1 102 ? -8.305 18.797 15.013 1.00 90.75 102 ARG A O 1
ATOM 774 N N . ALA A 1 103 ? -6.599 17.980 16.229 1.00 91.06 103 ALA A N 1
ATOM 775 C CA . ALA A 1 103 ? -5.581 18.903 15.740 1.00 91.06 103 ALA A CA 1
ATOM 776 C C . ALA A 1 103 ? -4.859 18.354 14.493 1.00 91.06 103 ALA A C 1
ATOM 778 O O . ALA A 1 103 ? -3.906 18.966 14.021 1.00 91.06 103 ALA A O 1
ATOM 779 N N . GLY A 1 104 ? -5.279 17.194 13.975 1.00 88.38 104 GLY A N 1
ATOM 780 C CA . GLY A 1 104 ? -4.661 16.533 12.830 1.00 88.38 104 GLY A CA 1
ATOM 781 C C . GLY A 1 104 ? -3.335 15.844 13.155 1.00 88.38 104 GLY A C 1
ATOM 782 O O . GLY A 1 104 ? -2.654 15.376 12.243 1.00 88.38 104 GLY A O 1
ATOM 783 N N . ARG A 1 105 ? -2.942 15.752 14.433 1.00 89.25 105 ARG A N 1
ATOM 784 C CA . ARG A 1 105 ? -1.662 15.141 14.807 1.00 89.25 105 ARG A CA 1
ATOM 785 C C . ARG A 1 105 ? -1.749 13.626 14.636 1.00 89.25 105 ARG A C 1
ATOM 787 O O . ARG A 1 105 ? -2.664 13.022 15.200 1.00 89.25 105 ARG A O 1
ATOM 794 N N . PRO A 1 106 ? -0.816 12.998 13.900 1.00 88.38 106 PRO A N 1
ATOM 795 C CA . PRO A 1 106 ? -0.866 11.569 13.629 1.00 88.38 106 PRO A CA 1
ATOM 796 C C . PRO A 1 106 ? -0.641 10.773 14.917 1.00 88.38 106 PRO A C 1
ATOM 798 O O . PRO A 1 106 ? 0.330 11.008 15.644 1.00 88.38 106 PRO A O 1
ATOM 801 N N . TRP A 1 107 ? -1.539 9.824 15.176 1.00 90.94 107 TRP A N 1
ATOM 802 C CA . TRP A 1 107 ? -1.571 9.031 16.405 1.00 90.94 107 TRP A CA 1
ATOM 803 C C . TRP A 1 107 ? -1.546 7.529 16.147 1.00 90.94 107 TRP A C 1
ATOM 805 O O . TRP A 1 107 ? -0.827 6.779 16.807 1.00 90.94 107 TRP A O 1
ATOM 815 N N . GLU A 1 108 ? -2.316 7.078 15.162 1.00 94.50 108 GLU A N 1
ATOM 816 C CA . GLU A 1 108 ? -2.404 5.672 14.781 1.00 94.50 108 GLU A CA 1
ATOM 817 C C . GLU A 1 108 ? -2.249 5.532 13.269 1.00 94.50 108 GLU A C 1
ATOM 819 O O . GLU A 1 108 ? -2.430 6.485 12.514 1.00 94.50 108 GLU A O 1
ATOM 824 N N . MET A 1 109 ? -1.890 4.336 12.824 1.00 96.50 109 MET A N 1
ATOM 825 C CA . MET A 1 109 ? -1.744 4.013 11.416 1.00 96.50 109 MET A CA 1
ATOM 826 C C . MET A 1 109 ? -2.263 2.603 11.149 1.00 96.50 109 MET A C 1
ATOM 828 O O . MET A 1 109 ? -1.982 1.671 11.900 1.00 96.50 109 MET A O 1
ATOM 832 N N . LEU A 1 110 ? -2.984 2.431 10.048 1.00 97.56 110 LEU A N 1
ATOM 833 C CA . LEU A 1 110 ? -3.265 1.130 9.456 1.00 97.56 110 LEU A CA 1
ATOM 834 C C . LEU A 1 110 ? -2.374 0.951 8.225 1.00 97.56 110 LEU A C 1
ATOM 836 O O . LEU A 1 110 ? -2.552 1.631 7.216 1.00 97.56 110 LEU A O 1
ATOM 840 N N . ALA A 1 111 ? -1.422 0.025 8.308 1.00 97.44 111 ALA A N 1
ATOM 841 C CA . ALA A 1 111 ? -0.592 -0.376 7.182 1.00 97.44 111 ALA A CA 1
ATOM 842 C C . ALA A 1 111 ? -1.172 -1.632 6.522 1.00 97.44 111 ALA A C 1
ATOM 844 O O . ALA A 1 111 ? -1.307 -2.669 7.167 1.00 97.44 111 ALA A O 1
ATOM 845 N N . ILE A 1 112 ? -1.501 -1.555 5.234 1.00 97.62 112 ILE A N 1
ATOM 846 C CA . ILE A 1 112 ? -1.979 -2.677 4.421 1.00 97.62 112 ILE A CA 1
ATOM 847 C C . ILE A 1 112 ? -0.879 -3.030 3.422 1.00 97.62 112 ILE A C 1
ATOM 849 O O . ILE A 1 112 ? -0.684 -2.331 2.431 1.00 97.62 112 ILE A O 1
ATOM 853 N N . GLU A 1 113 ? -0.158 -4.119 3.675 1.00 96.69 113 GLU A N 1
ATOM 854 C CA . GLU A 1 113 ? 0.859 -4.652 2.770 1.00 96.69 113 GLU A CA 1
ATOM 855 C C . GLU A 1 113 ? 0.195 -5.540 1.706 1.00 96.69 113 GLU A C 1
ATOM 857 O O . GLU A 1 113 ? -0.503 -6.510 2.018 1.00 96.69 113 GLU A O 1
ATOM 862 N N . LEU A 1 114 ? 0.462 -5.261 0.432 1.00 93.94 114 LEU A N 1
ATOM 863 C CA . LEU A 1 114 ? -0.105 -5.933 -0.739 1.00 93.94 114 LEU A CA 1
ATOM 864 C C . LEU A 1 114 ? 0.930 -6.685 -1.614 1.00 93.94 114 LEU A C 1
ATOM 866 O O . LEU A 1 114 ? 0.754 -6.747 -2.837 1.00 93.94 114 LEU A O 1
ATOM 870 N N . PRO A 1 115 ? 1.994 -7.320 -1.070 1.00 88.56 115 PRO A N 1
ATOM 871 C CA . PRO A 1 115 ? 2.889 -8.123 -1.894 1.00 88.56 115 PRO A CA 1
ATOM 872 C C . PRO A 1 115 ? 2.156 -9.360 -2.427 1.00 88.56 115 PRO A C 1
ATOM 874 O O . PRO A 1 115 ? 1.299 -9.942 -1.755 1.00 88.56 115 PRO A O 1
ATOM 877 N N . THR A 1 116 ? 2.550 -9.819 -3.618 1.00 83.12 116 THR A N 1
ATOM 878 C CA . THR A 1 116 ? 1.832 -10.834 -4.413 1.00 83.12 116 THR A CA 1
ATOM 879 C C . THR A 1 116 ? 1.361 -12.051 -3.611 1.00 83.12 116 THR A C 1
ATOM 881 O O . THR A 1 116 ? 0.236 -12.503 -3.795 1.00 83.12 116 THR A O 1
ATOM 884 N N . ARG A 1 117 ? 2.198 -12.591 -2.715 1.00 87.00 117 ARG A N 1
ATOM 885 C CA . ARG A 1 117 ? 1.904 -13.832 -1.968 1.00 87.00 117 ARG A CA 1
ATOM 886 C C . ARG A 1 117 ? 1.723 -13.644 -0.464 1.00 87.00 117 ARG A C 1
ATOM 888 O O . ARG A 1 117 ? 1.360 -14.586 0.233 1.00 87.00 117 ARG A O 1
ATOM 895 N N . ARG A 1 118 ? 2.018 -12.455 0.056 1.00 92.00 118 ARG A N 1
ATOM 896 C CA . ARG A 1 118 ? 2.254 -12.232 1.488 1.00 92.00 118 ARG A CA 1
ATOM 897 C C . ARG A 1 118 ? 1.469 -11.030 2.013 1.00 92.00 118 ARG A C 1
ATOM 899 O O . ARG A 1 118 ? 1.973 -10.317 2.870 1.00 92.00 118 ARG A O 1
ATOM 906 N N . ARG A 1 119 ? 0.253 -10.813 1.514 1.00 95.19 119 ARG A N 1
ATOM 907 C CA . ARG A 1 119 ? -0.597 -9.693 1.942 1.00 95.19 119 ARG A CA 1
ATOM 908 C C . ARG A 1 119 ? -0.817 -9.706 3.459 1.00 95.19 119 ARG A C 1
ATOM 910 O O . ARG A 1 119 ? -0.957 -10.786 4.040 1.00 95.19 119 ARG A O 1
ATOM 917 N N . ASN A 1 120 ? -0.792 -8.536 4.086 1.00 97.50 120 ASN A N 1
ATOM 918 C CA . ASN A 1 120 ? -0.925 -8.384 5.533 1.00 97.50 120 ASN A CA 1
ATOM 919 C C . ASN A 1 120 ? -1.566 -7.036 5.881 1.00 97.50 120 ASN A C 1
ATOM 921 O O . ASN A 1 120 ? -1.565 -6.119 5.066 1.00 97.50 120 ASN A O 1
ATOM 925 N N . ALA A 1 121 ? -2.094 -6.921 7.093 1.00 97.94 121 ALA A N 1
ATOM 926 C CA . ALA A 1 121 ? -2.502 -5.644 7.663 1.00 97.94 121 ALA A CA 1
ATOM 927 C C . ALA A 1 121 ? -1.921 -5.515 9.067 1.00 97.94 121 ALA A C 1
ATOM 929 O O . ALA A 1 121 ? -1.839 -6.506 9.795 1.00 97.94 121 ALA A O 1
ATOM 930 N N . LEU A 1 122 ? -1.516 -4.306 9.433 1.00 97.75 122 LEU A N 1
ATOM 931 C CA . LEU A 1 122 ? -0.897 -3.984 10.710 1.00 97.75 122 LEU A CA 1
ATOM 932 C C . LEU A 1 122 ? -1.559 -2.720 11.248 1.00 97.75 122 LEU A C 1
ATOM 934 O O . LEU A 1 122 ? -1.598 -1.699 10.564 1.00 97.75 122 LEU A O 1
ATOM 938 N N . HIS A 1 123 ? -2.085 -2.795 12.464 1.00 97.50 123 HIS A N 1
ATOM 939 C CA . HIS A 1 123 ? -2.474 -1.613 13.221 1.00 97.50 123 HIS A CA 1
ATOM 940 C C . HIS A 1 123 ? -1.282 -1.196 14.063 1.00 97.50 123 HIS A C 1
ATOM 942 O O . HIS A 1 123 ? -0.783 -1.975 14.879 1.00 97.50 123 HIS A O 1
ATOM 948 N N . CYS A 1 124 ? -0.824 0.023 13.837 1.00 96.56 124 CYS A N 1
ATOM 949 C CA . CYS A 1 124 ? 0.312 0.603 14.512 1.00 96.56 124 CYS A CA 1
ATOM 950 C C . CYS A 1 124 ? -0.143 1.821 15.308 1.00 96.56 124 CYS A C 1
ATOM 952 O O . CYS A 1 124 ? -0.968 2.610 14.847 1.00 96.56 124 CYS A O 1
ATOM 954 N N . ARG A 1 125 ? 0.436 2.005 16.486 1.00 94.75 125 ARG A N 1
ATOM 955 C CA . ARG A 1 125 ? 0.337 3.251 17.239 1.00 94.75 125 ARG A CA 1
ATOM 956 C C . ARG A 1 125 ? 1.660 3.984 17.120 1.00 94.75 125 ARG A C 1
ATOM 958 O O . ARG A 1 125 ? 2.710 3.347 17.008 1.00 94.75 125 ARG A O 1
ATOM 965 N N . ARG A 1 126 ? 1.623 5.313 17.098 1.00 93.25 126 ARG A N 1
ATOM 966 C CA . ARG A 1 126 ? 2.838 6.107 17.242 1.00 93.25 126 ARG A CA 1
ATOM 967 C C . ARG A 1 126 ? 3.482 5.665 18.552 1.00 93.25 126 ARG A C 1
ATOM 969 O O . ARG A 1 126 ? 2.808 5.644 19.579 1.00 93.25 126 ARG A O 1
ATOM 976 N N . ALA A 1 127 ? 4.741 5.242 18.513 1.00 89.06 127 ALA A N 1
ATOM 977 C CA . ALA A 1 127 ? 5.517 5.229 19.733 1.00 89.06 127 ALA A CA 1
ATOM 978 C C . ALA A 1 127 ? 5.485 6.687 20.171 1.00 89.06 127 ALA A C 1
ATOM 980 O O . ALA A 1 127 ? 6.024 7.550 19.472 1.00 89.06 127 ALA A O 1
ATOM 981 N N . GLU A 1 128 ? 4.732 6.987 21.233 1.00 78.44 128 GLU A N 1
ATOM 982 C CA . GLU A 1 128 ? 4.992 8.215 21.965 1.00 78.44 128 GLU A CA 1
ATOM 983 C C . GLU A 1 128 ? 6.510 8.235 22.107 1.00 78.44 128 GLU A C 1
ATOM 985 O O . GLU A 1 128 ? 7.104 7.186 22.385 1.00 78.44 128 GLU A O 1
ATOM 990 N N . GLU A 1 129 ? 7.140 9.361 21.765 1.00 58.91 129 GLU A N 1
ATOM 991 C CA . GLU A 1 129 ? 8.474 9.633 22.278 1.00 58.91 129 GLU A CA 1
ATOM 992 C C . GLU A 1 129 ? 8.283 9.431 23.766 1.00 58.91 129 GLU A C 1
ATOM 994 O O . GLU A 1 129 ? 7.664 10.270 24.420 1.00 58.91 129 GLU A O 1
ATOM 999 N N . ALA A 1 130 ? 8.597 8.222 24.237 1.00 50.09 130 ALA A N 1
ATOM 1000 C CA . ALA A 1 130 ? 8.549 7.873 25.624 1.00 50.09 130 ALA A CA 1
ATOM 1001 C C . ALA A 1 130 ? 9.501 8.908 26.157 1.00 50.09 130 ALA A C 1
ATOM 1003 O O . ALA A 1 130 ? 10.699 8.845 25.863 1.00 50.09 130 ALA A O 1
ATOM 1004 N N . GLY A 1 131 ? 8.929 9.966 26.744 1.00 48.25 131 GLY A N 1
ATOM 1005 C CA . GLY A 1 131 ? 9.710 11.013 27.349 1.00 48.25 131 GLY A CA 1
ATOM 1006 C C . GLY A 1 131 ? 10.757 10.258 28.129 1.00 48.25 131 GLY A C 1
ATOM 1007 O O . GLY A 1 131 ? 10.413 9.278 28.792 1.00 48.25 131 GLY A O 1
ATOM 1008 N N . ALA A 1 132 ? 12.011 10.634 27.936 1.00 48.25 132 ALA A N 1
ATOM 1009 C CA . ALA A 1 132 ? 13.193 10.018 28.507 1.00 48.25 132 ALA A CA 1
ATOM 1010 C C . ALA A 1 132 ? 13.191 9.949 30.055 1.00 48.25 132 ALA A C 1
ATOM 1012 O O . ALA A 1 132 ? 14.242 9.916 30.675 1.00 48.25 132 ALA A O 1
ATOM 1013 N N . ALA A 1 133 ? 12.033 9.895 30.708 1.00 47.00 133 ALA A N 1
ATOM 1014 C CA . ALA A 1 133 ? 11.783 9.021 31.833 1.00 47.00 133 ALA A CA 1
ATOM 1015 C C . ALA A 1 133 ? 11.897 7.551 31.384 1.00 47.00 133 ALA A C 1
ATOM 1017 O O . ALA A 1 133 ? 10.944 6.774 31.429 1.00 47.00 133 ALA A O 1
ATOM 1018 N N . SER A 1 134 ? 13.117 7.142 31.028 1.00 46.12 134 SER A N 1
ATOM 1019 C CA . SER A 1 134 ? 13.607 5.914 31.637 1.00 46.12 134 SER A CA 1
ATOM 1020 C C . SER A 1 134 ? 13.244 6.034 33.115 1.00 46.12 134 SER A C 1
ATOM 1022 O O . SER A 1 134 ? 13.676 6.990 33.765 1.00 46.12 134 SER A O 1
ATOM 1024 N N . GLU A 1 135 ? 12.402 5.141 33.640 1.00 47.62 135 GLU A N 1
ATOM 1025 C CA . GLU A 1 135 ? 12.486 4.860 35.070 1.00 47.62 135 GLU A CA 1
ATOM 1026 C C . GLU A 1 135 ? 13.985 4.693 35.337 1.00 47.62 135 GLU A C 1
ATOM 1028 O O . GLU A 1 135 ? 14.613 3.880 34.644 1.00 47.62 135 GLU A O 1
ATOM 1033 N N . PRO A 1 136 ? 14.613 5.524 36.194 1.00 49.66 136 PRO A N 1
ATOM 1034 C CA . PRO A 1 136 ? 15.974 5.233 36.585 1.00 49.66 136 PRO A CA 1
ATOM 1035 C C . PRO A 1 136 ? 15.901 3.808 37.110 1.00 49.66 136 PRO A C 1
ATOM 1037 O O . PRO A 1 136 ? 15.123 3.537 38.024 1.00 49.66 136 PRO A O 1
ATOM 1040 N N . ALA A 1 137 ? 16.618 2.887 36.465 1.00 53.47 137 ALA A N 1
ATOM 1041 C CA . ALA A 1 137 ? 16.875 1.606 37.080 1.00 53.47 137 ALA A CA 1
ATOM 1042 C C . ALA A 1 137 ? 17.452 1.969 38.446 1.00 53.47 137 ALA A C 1
ATOM 1044 O O . ALA A 1 137 ? 18.531 2.566 38.503 1.00 53.47 137 ALA A O 1
ATOM 1045 N N . GLU A 1 138 ? 16.676 1.763 39.515 1.00 49.56 138 GLU A N 1
ATOM 1046 C CA . GLU A 1 138 ? 17.203 1.902 40.861 1.00 49.56 138 GLU A CA 1
ATOM 1047 C C . GLU A 1 138 ? 18.460 1.037 40.864 1.00 49.56 138 GLU A C 1
ATOM 1049 O O . GLU A 1 138 ? 18.367 -0.144 40.507 1.00 49.56 138 GLU A O 1
ATOM 1054 N N . PRO A 1 139 ? 19.647 1.620 41.107 1.00 50.88 139 PRO A N 1
ATOM 1055 C CA . PRO A 1 139 ? 20.855 0.830 41.130 1.00 50.88 139 PRO A CA 1
ATOM 1056 C C . PRO A 1 139 ? 20.639 -0.228 42.203 1.00 50.88 139 PRO A C 1
ATOM 1058 O O . PRO A 1 139 ? 20.437 0.108 43.370 1.00 50.88 139 PRO A O 1
ATOM 1061 N N . ASP A 1 140 ? 20.618 -1.489 41.778 1.00 56.00 140 ASP A N 1
ATOM 1062 C CA . ASP A 1 140 ? 20.631 -2.632 42.675 1.00 56.00 140 ASP A CA 1
ATOM 1063 C C . ASP A 1 140 ? 21.791 -2.403 43.655 1.00 56.00 140 ASP A C 1
ATOM 1065 O O . ASP A 1 140 ? 22.936 -2.253 43.200 1.00 56.00 140 ASP A O 1
ATOM 1069 N N . PRO A 1 141 ? 21.540 -2.254 44.969 1.00 54.22 141 PRO A N 1
ATOM 1070 C CA . PRO A 1 141 ? 22.606 -2.086 45.931 1.00 54.22 141 PRO A CA 1
ATOM 1071 C C . PRO A 1 141 ? 23.305 -3.437 46.066 1.00 54.22 141 PRO A C 1
ATOM 1073 O O . PRO A 1 141 ? 23.049 -4.206 46.992 1.00 54.22 141 PRO A O 1
ATOM 1076 N N . ALA A 1 142 ? 24.212 -3.728 45.135 1.00 57.06 142 ALA A N 1
ATOM 1077 C CA . ALA A 1 142 ? 25.206 -4.762 45.320 1.00 57.06 142 ALA A CA 1
ATOM 1078 C C . ALA A 1 142 ? 26.017 -4.369 46.558 1.00 57.06 142 ALA A C 1
ATOM 1080 O O . ALA A 1 142 ? 26.817 -3.431 46.539 1.00 57.06 142 ALA A O 1
ATOM 1081 N N . ALA A 1 143 ? 25.748 -5.052 47.667 1.00 56.19 143 ALA A N 1
ATOM 1082 C CA . ALA A 1 143 ? 26.574 -4.997 48.854 1.00 56.19 143 ALA A CA 1
ATOM 1083 C C . ALA A 1 143 ? 27.959 -5.536 48.475 1.00 56.19 143 ALA A C 1
ATOM 1085 O O . ALA A 1 143 ? 28.171 -6.745 48.395 1.00 56.19 143 ALA A O 1
ATOM 1086 N N . SER A 1 144 ? 28.883 -4.624 48.182 1.00 48.44 144 SER A N 1
ATOM 1087 C CA . SER A 1 144 ? 30.299 -4.937 48.046 1.00 48.44 144 SER A CA 1
ATOM 1088 C C . SER A 1 144 ? 30.827 -5.380 49.406 1.00 48.44 144 SER A C 1
ATOM 1090 O O . SER A 1 144 ? 30.939 -4.570 50.326 1.00 48.44 144 SER A O 1
ATOM 1092 N N . ASP A 1 145 ? 31.143 -6.665 49.526 1.00 60.03 145 ASP A N 1
ATOM 1093 C CA . ASP A 1 145 ? 31.914 -7.205 50.641 1.00 60.03 145 ASP A CA 1
ATOM 1094 C C . ASP A 1 145 ? 33.393 -6.813 50.430 1.00 60.03 145 ASP A C 1
ATOM 1096 O O . ASP A 1 145 ? 33.939 -7.071 49.349 1.00 60.03 145 ASP A O 1
ATOM 1100 N N . PRO A 1 146 ? 34.056 -6.128 51.380 1.00 58.03 146 PRO A N 1
ATOM 1101 C CA . PRO A 1 146 ? 35.449 -5.735 51.222 1.00 58.03 146 PRO A CA 1
ATOM 1102 C C . PRO A 1 146 ? 36.360 -6.954 51.408 1.00 58.03 146 PRO A C 1
ATOM 1104 O O . PRO A 1 146 ? 36.637 -7.373 52.528 1.00 58.03 146 PRO A O 1
ATOM 1107 N N . ALA A 1 147 ? 36.863 -7.510 50.306 1.00 61.34 147 ALA A N 1
ATOM 1108 C CA . ALA A 1 147 ? 37.984 -8.443 50.351 1.00 61.34 147 ALA A CA 1
ATOM 1109 C C . ALA A 1 147 ? 39.300 -7.672 50.575 1.00 61.34 147 ALA A C 1
ATOM 1111 O O . ALA A 1 147 ? 39.605 -6.720 49.852 1.00 61.34 147 ALA A O 1
ATOM 1112 N N . GLU A 1 148 ? 40.063 -8.080 51.591 1.00 62.28 148 GLU A N 1
ATOM 1113 C CA . GLU A 1 148 ? 41.403 -7.563 51.893 1.00 62.28 148 GLU A CA 1
ATOM 1114 C C . GLU A 1 148 ? 42.402 -7.851 50.753 1.00 62.28 148 GLU A C 1
ATOM 1116 O O . GLU A 1 148 ? 42.323 -8.907 50.118 1.00 62.28 148 GLU A O 1
ATOM 1121 N N . PRO A 1 149 ? 43.365 -6.946 50.488 1.00 53.00 149 PRO A N 1
ATOM 1122 C CA . PRO A 1 149 ? 44.364 -7.146 49.449 1.00 53.00 149 PRO A CA 1
ATOM 1123 C C . PRO A 1 149 ? 45.543 -7.994 49.954 1.00 53.00 149 PRO A C 1
ATOM 1125 O O . PRO A 1 149 ? 46.163 -7.673 50.967 1.00 53.00 149 PRO A O 1
ATOM 1128 N N . ASP A 1 150 ? 45.900 -9.027 49.191 1.00 60.22 150 ASP A N 1
ATOM 1129 C CA . ASP A 1 150 ? 47.156 -9.777 49.324 1.00 60.22 150 ASP A CA 1
ATOM 1130 C C . ASP A 1 150 ? 48.209 -9.185 48.358 1.00 60.22 150 ASP A C 1
ATOM 1132 O O . ASP A 1 150 ? 47.911 -9.023 47.166 1.00 60.22 150 ASP A O 1
ATOM 1136 N N . PRO A 1 151 ? 49.421 -8.801 48.810 1.00 60.50 151 PRO A N 1
ATOM 1137 C CA . PRO A 1 151 ? 50.434 -8.230 47.933 1.00 60.50 151 PRO A CA 1
ATOM 1138 C C . PRO A 1 151 ? 51.221 -9.338 47.222 1.00 60.50 151 PRO A C 1
ATOM 1140 O O . PRO A 1 151 ? 52.206 -9.857 47.745 1.00 60.50 151 PRO A O 1
ATOM 1143 N N . ALA A 1 152 ? 50.846 -9.651 45.982 1.00 54.41 152 ALA A N 1
ATOM 1144 C CA . ALA A 1 152 ? 51.686 -10.439 45.083 1.00 54.41 152 ALA A CA 1
ATOM 1145 C C . ALA A 1 152 ? 52.449 -9.524 44.113 1.00 54.41 152 ALA A C 1
ATOM 1147 O O . ALA A 1 152 ? 51.881 -8.649 43.459 1.00 54.41 152 ALA A O 1
ATOM 1148 N N . ALA A 1 153 ? 53.765 -9.728 44.078 1.00 56.41 153 ALA A N 1
ATOM 1149 C CA . ALA A 1 153 ? 54.749 -8.944 43.352 1.00 56.41 153 ALA A CA 1
ATOM 1150 C C . ALA A 1 153 ? 54.521 -8.923 41.832 1.00 56.41 153 ALA A C 1
ATOM 1152 O O . ALA A 1 153 ? 54.218 -9.938 41.207 1.00 56.41 153 ALA A O 1
ATOM 1153 N N . SER A 1 154 ? 54.734 -7.740 41.260 1.00 44.88 154 SER A N 1
ATOM 1154 C CA . SER A 1 154 ? 54.697 -7.452 39.831 1.00 44.88 154 SER A CA 1
ATOM 1155 C C . SER A 1 154 ? 55.833 -8.139 39.071 1.00 44.88 154 SER A C 1
ATOM 1157 O O . SER A 1 154 ? 56.998 -7.980 39.432 1.00 44.88 154 SER A O 1
ATOM 1159 N N . ASP A 1 155 ? 55.494 -8.790 37.960 1.00 58.03 155 ASP A N 1
ATOM 1160 C CA . ASP A 1 155 ? 56.429 -9.173 36.899 1.00 58.03 155 ASP A CA 1
ATOM 1161 C C . ASP A 1 155 ? 55.954 -8.501 35.592 1.00 58.03 155 ASP A C 1
ATOM 1163 O O . ASP A 1 155 ? 54.775 -8.637 35.241 1.00 58.03 155 ASP A O 1
ATOM 1167 N N . PRO A 1 156 ? 56.779 -7.699 34.890 1.00 57.53 156 PRO A N 1
ATOM 1168 C CA . PRO A 1 156 ? 56.339 -6.986 33.699 1.00 57.53 156 PRO A CA 1
ATOM 1169 C C . PRO A 1 156 ? 56.386 -7.914 32.478 1.00 57.53 156 PRO A C 1
ATOM 1171 O O . PRO A 1 156 ? 57.429 -8.091 31.852 1.00 57.53 156 PRO A O 1
ATOM 1174 N N . ALA A 1 157 ? 55.238 -8.478 32.104 1.00 55.06 157 ALA A N 1
ATOM 1175 C CA . ALA A 1 157 ? 55.059 -9.087 30.789 1.00 55.06 157 ALA A CA 1
ATOM 1176 C C . ALA A 1 157 ? 54.727 -8.004 29.749 1.00 55.06 157 ALA A C 1
ATOM 1178 O O . ALA A 1 157 ? 53.884 -7.134 29.975 1.00 55.06 157 ALA A O 1
ATOM 1179 N N . ALA A 1 158 ? 55.431 -8.054 28.620 1.00 55.16 158 ALA A N 1
ATOM 1180 C CA . ALA A 1 158 ? 55.308 -7.131 27.502 1.00 55.16 158 ALA A CA 1
ATOM 1181 C C . ALA A 1 158 ? 53.887 -7.118 26.912 1.00 55.16 158 ALA A C 1
ATOM 1183 O O . ALA A 1 158 ? 53.307 -8.167 26.637 1.00 55.16 158 ALA A O 1
ATOM 1184 N N . SER A 1 159 ? 53.356 -5.915 26.698 1.00 43.34 159 SER A N 1
ATOM 1185 C CA . SER A 1 159 ? 52.073 -5.680 26.043 1.00 43.34 159 SER A CA 1
ATOM 1186 C C . SER A 1 159 ? 52.162 -5.980 24.545 1.00 43.34 159 SER A C 1
ATOM 1188 O O . SER A 1 159 ? 52.878 -5.288 23.821 1.00 43.34 159 SER A O 1
ATOM 1190 N N . ASP A 1 160 ? 51.394 -6.964 24.083 1.00 59.81 160 ASP A N 1
ATOM 1191 C CA . ASP A 1 160 ? 51.001 -7.083 22.677 1.00 59.81 160 ASP A CA 1
ATOM 1192 C C . ASP A 1 160 ? 49.887 -6.058 22.384 1.00 59.81 160 ASP A C 1
ATOM 1194 O O . ASP A 1 160 ? 48.988 -5.879 23.218 1.00 59.81 160 ASP A O 1
ATOM 1198 N N . PRO A 1 161 ? 49.905 -5.357 21.238 1.00 60.38 161 PRO A N 1
ATOM 1199 C CA . PRO A 1 161 ? 48.822 -4.463 20.867 1.00 60.38 161 PRO A CA 1
ATOM 1200 C C . PRO A 1 161 ? 47.601 -5.301 20.476 1.00 60.38 161 PRO A C 1
ATOM 1202 O O . PRO A 1 161 ? 47.570 -5.924 19.418 1.00 60.38 161 PRO A O 1
ATOM 1205 N N . ALA A 1 162 ? 46.582 -5.303 21.333 1.00 51.88 162 ALA A N 1
ATOM 1206 C CA . ALA A 1 162 ? 45.258 -5.764 20.951 1.00 51.88 162 ALA A CA 1
ATOM 1207 C C . ALA A 1 162 ? 44.718 -4.830 19.858 1.00 51.88 162 ALA A C 1
ATOM 1209 O O . ALA A 1 162 ? 44.568 -3.625 20.078 1.00 51.88 162 ALA A O 1
ATOM 1210 N N . GLU A 1 163 ? 44.453 -5.384 18.677 1.00 49.53 163 GLU A N 1
ATOM 1211 C CA . GLU A 1 163 ? 43.645 -4.726 17.658 1.00 49.53 163 GLU A CA 1
ATOM 1212 C C . GLU A 1 163 ? 42.259 -4.469 18.257 1.00 49.53 163 GLU A C 1
ATOM 1214 O O . GLU A 1 163 ? 41.486 -5.390 18.518 1.00 49.53 163 GLU A O 1
ATOM 1219 N N . SER A 1 164 ? 41.971 -3.200 18.540 1.00 46.12 164 SER A N 1
ATOM 1220 C CA . SER A 1 164 ? 40.634 -2.752 18.897 1.00 46.12 164 SER A CA 1
ATOM 1221 C C . SER A 1 164 ? 39.731 -2.945 17.685 1.00 46.12 164 SER A C 1
ATOM 1223 O O . SER A 1 164 ? 39.776 -2.151 16.744 1.00 46.12 164 SER A O 1
ATOM 1225 N N . ASP A 1 165 ? 38.915 -3.993 17.723 1.00 56.97 165 ASP A N 1
ATOM 1226 C CA . ASP A 1 165 ? 37.778 -4.147 16.824 1.00 56.97 165 ASP A CA 1
ATOM 1227 C C . ASP A 1 165 ? 36.902 -2.888 16.965 1.00 56.97 165 ASP A C 1
ATOM 1229 O O . ASP A 1 165 ? 36.498 -2.544 18.087 1.00 56.97 165 ASP A O 1
ATOM 1233 N N . PRO A 1 166 ? 36.647 -2.129 15.886 1.00 53.03 166 PRO A N 1
ATOM 1234 C CA . PRO A 1 166 ? 35.785 -0.970 15.973 1.00 53.03 166 PRO A CA 1
ATOM 1235 C C . PRO A 1 166 ? 34.381 -1.469 16.299 1.00 53.03 166 PRO A C 1
ATOM 1237 O O . PRO A 1 166 ? 33.719 -2.085 15.467 1.00 53.03 166 PRO A O 1
ATOM 1240 N N . ALA A 1 167 ? 33.933 -1.195 17.524 1.00 47.84 167 ALA A N 1
ATOM 1241 C CA . ALA A 1 167 ? 32.541 -1.346 17.904 1.00 47.84 167 ALA A CA 1
ATOM 1242 C C . ALA A 1 167 ? 31.678 -0.673 16.828 1.00 47.84 167 ALA A C 1
ATOM 1244 O O . ALA A 1 167 ? 31.815 0.535 16.598 1.00 47.84 167 ALA A O 1
ATOM 1245 N N . GLU A 1 168 ? 30.834 -1.468 16.162 1.00 42.38 168 GLU A N 1
ATOM 1246 C CA . GLU A 1 168 ? 29.796 -1.013 15.240 1.00 42.38 168 GLU A CA 1
ATOM 1247 C C . GLU A 1 168 ? 28.887 -0.046 15.997 1.00 42.38 168 GLU A C 1
ATOM 1249 O O . GLU A 1 168 ? 27.905 -0.405 16.640 1.00 42.38 168 GLU A O 1
ATOM 1254 N N . SER A 1 169 ? 29.285 1.218 15.986 1.00 43.72 169 SER A N 1
ATOM 1255 C CA . SER A 1 169 ? 28.440 2.312 16.399 1.00 43.72 169 SER A CA 1
ATOM 1256 C C . SER A 1 169 ? 27.423 2.441 15.281 1.00 43.72 169 SER A C 1
ATOM 1258 O O . SER A 1 169 ? 27.793 2.834 14.173 1.00 43.72 169 SER A O 1
ATOM 1260 N N . ASP A 1 170 ? 26.176 2.063 15.565 1.00 50.12 170 ASP A N 1
ATOM 1261 C CA . ASP A 1 170 ? 25.003 2.375 14.753 1.00 50.12 170 ASP A CA 1
ATOM 1262 C C . ASP A 1 170 ? 24.955 3.896 14.568 1.00 50.12 170 ASP A C 1
ATOM 1264 O O . ASP A 1 170 ? 24.341 4.644 15.331 1.00 50.12 170 ASP A O 1
ATOM 1268 N N . ALA A 1 171 ? 25.699 4.378 13.578 1.00 43.00 171 ALA A N 1
ATOM 1269 C CA . ALA A 1 171 ? 25.715 5.761 13.186 1.00 43.00 171 ALA A CA 1
ATOM 1270 C C . ALA A 1 171 ? 24.357 6.028 12.544 1.00 43.00 171 ALA A C 1
ATOM 1272 O O . ALA A 1 171 ? 24.144 5.766 11.358 1.00 43.00 171 ALA A O 1
ATOM 1273 N N . GLU A 1 172 ? 23.424 6.543 13.343 1.00 43.41 172 GLU A N 1
ATOM 1274 C CA . GLU A 1 172 ? 22.260 7.254 12.838 1.00 43.41 172 GLU A CA 1
ATOM 1275 C C . GLU A 1 172 ? 22.773 8.409 11.967 1.00 43.41 172 GLU A C 1
ATOM 1277 O O . GLU A 1 172 ? 23.149 9.479 12.445 1.00 43.41 172 GLU A O 1
ATOM 1282 N N . GLY A 1 173 ? 22.888 8.145 10.664 1.00 41.09 173 GLY A N 1
ATOM 1283 C CA . GLY A 1 173 ? 23.402 9.103 9.701 1.00 41.09 173 GLY A CA 1
ATOM 1284 C C . GLY A 1 173 ? 22.576 10.398 9.709 1.00 41.09 173 GLY A C 1
ATOM 1285 O O . GLY A 1 173 ? 21.361 10.363 9.941 1.00 41.09 173 GLY A O 1
ATOM 1286 N N . PRO A 1 174 ? 23.205 11.553 9.426 1.00 38.41 174 PRO A N 1
ATOM 1287 C CA . PRO A 1 174 ? 22.534 12.846 9.351 1.00 38.41 174 PRO A CA 1
ATOM 1288 C C . PRO A 1 174 ? 21.572 12.849 8.156 1.00 38.41 174 PRO A C 1
ATOM 1290 O O . PRO A 1 174 ? 21.944 13.128 7.020 1.00 38.41 174 PRO A O 1
ATOM 1293 N N . GLY A 1 175 ? 20.331 12.453 8.417 1.00 44.41 175 GLY A N 1
ATOM 1294 C CA . GLY A 1 175 ? 19.318 12.198 7.394 1.00 44.41 175 GLY A CA 1
ATOM 1295 C C . GLY A 1 175 ? 18.228 11.213 7.816 1.00 44.41 175 GLY A C 1
ATOM 1296 O O . GLY A 1 175 ? 17.424 10.831 6.967 1.00 44.41 175 GLY A O 1
ATOM 1297 N N . ALA A 1 176 ? 18.190 10.790 9.088 1.00 51.44 176 ALA A N 1
ATOM 1298 C CA . ALA A 1 176 ? 17.100 9.990 9.630 1.00 51.44 176 ALA A CA 1
ATOM 1299 C C . ALA A 1 176 ? 15.753 10.655 9.301 1.00 51.44 176 ALA A C 1
ATOM 1301 O O . ALA A 1 176 ? 15.438 11.747 9.773 1.00 51.44 176 ALA A O 1
ATOM 1302 N N . ASP A 1 177 ? 14.993 10.004 8.420 1.00 52.44 177 ASP A N 1
ATOM 1303 C CA . ASP A 1 177 ? 13.669 10.432 7.985 1.00 52.44 177 ASP A CA 1
ATOM 1304 C C . ASP A 1 177 ? 12.829 10.719 9.245 1.00 52.44 177 ASP A C 1
ATOM 1306 O O . ASP A 1 177 ? 12.643 9.796 10.045 1.00 52.44 177 ASP A O 1
ATOM 1310 N N . PRO A 1 178 ? 12.325 11.952 9.464 1.00 62.44 178 PRO A N 1
ATOM 1311 C CA . PRO A 1 178 ? 11.662 12.375 10.707 1.00 62.44 178 PRO A CA 1
ATOM 1312 C C . PRO A 1 178 ? 10.292 11.707 10.918 1.00 62.44 178 PRO A C 1
ATOM 1314 O O . PRO A 1 178 ? 9.414 12.219 11.618 1.00 62.44 178 PRO A O 1
ATOM 1317 N N . ARG A 1 179 ? 10.053 10.563 10.272 1.00 70.38 179 ARG A N 1
ATOM 1318 C CA . ARG A 1 179 ? 8.837 9.787 10.433 1.00 70.38 179 ARG A CA 1
ATOM 1319 C C . ARG A 1 179 ? 8.747 9.302 11.873 1.00 70.38 179 ARG A C 1
ATOM 1321 O O . ARG A 1 179 ? 9.707 8.737 12.393 1.00 70.38 179 ARG A O 1
ATOM 1328 N N . PRO A 1 180 ? 7.564 9.438 12.492 1.00 79.94 180 PRO A N 1
ATOM 1329 C CA . PRO A 1 180 ? 7.353 8.907 13.824 1.00 79.94 180 PRO A CA 1
ATOM 1330 C C . PRO A 1 180 ? 7.667 7.411 13.838 1.00 79.94 180 PRO A C 1
ATOM 1332 O O . PRO A 1 180 ? 7.279 6.672 12.925 1.00 79.94 180 PRO A O 1
ATOM 1335 N N . ALA A 1 181 ? 8.359 6.961 14.882 1.00 90.00 181 ALA A N 1
ATOM 1336 C CA . ALA A 1 181 ? 8.512 5.541 15.133 1.00 90.00 181 ALA A CA 1
ATOM 1337 C C . ALA A 1 181 ? 7.120 4.949 15.394 1.00 90.00 181 ALA A C 1
ATOM 1339 O O . ALA A 1 181 ? 6.370 5.418 16.246 1.00 90.00 181 ALA A O 1
ATOM 1340 N N . TRP A 1 182 ? 6.747 3.933 14.624 1.00 94.06 182 TRP A N 1
ATOM 1341 C CA . TRP A 1 182 ? 5.465 3.249 14.762 1.00 94.06 182 TRP A CA 1
ATOM 1342 C C . TRP A 1 182 ? 5.684 1.931 15.493 1.00 94.06 182 TRP A C 1
ATOM 1344 O O . TRP A 1 182 ? 6.567 1.168 15.111 1.00 94.06 182 TRP A O 1
ATOM 1354 N N . ARG A 1 183 ? 4.867 1.626 16.502 1.00 96.00 183 A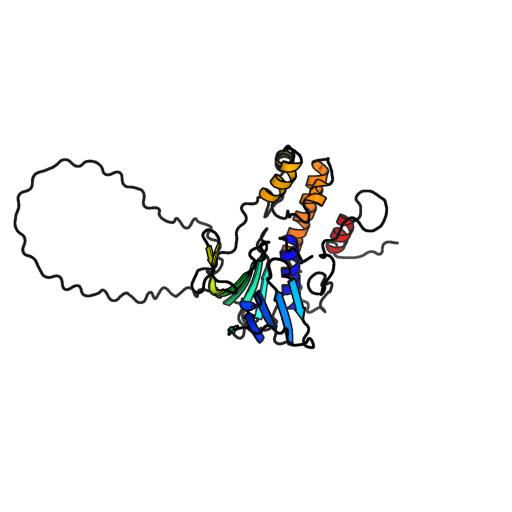RG A N 1
ATOM 1355 C CA . ARG A 1 183 ? 4.845 0.324 17.177 1.00 96.00 183 ARG A CA 1
ATOM 1356 C C . ARG A 1 183 ? 3.623 -0.469 16.738 1.00 96.00 183 ARG A C 1
ATOM 1358 O O . ARG A 1 183 ? 2.513 0.059 16.731 1.00 96.00 183 ARG A O 1
ATOM 1365 N N . ILE A 1 184 ? 3.807 -1.735 16.383 1.00 96.81 184 ILE A N 1
ATOM 1366 C CA . ILE A 1 184 ? 2.713 -2.621 15.976 1.00 96.81 184 ILE A CA 1
ATOM 1367 C C . ILE A 1 184 ? 1.884 -2.985 17.214 1.00 96.81 184 ILE A C 1
ATOM 1369 O O . ILE A 1 184 ? 2.386 -3.602 18.150 1.00 96.81 184 ILE A O 1
ATOM 1373 N N . GLU A 1 185 ? 0.597 -2.659 17.212 1.00 96.56 185 GLU A N 1
ATOM 1374 C CA . GLU A 1 185 ? -0.351 -3.044 18.267 1.00 96.56 185 GLU A CA 1
ATOM 1375 C C . GLU A 1 185 ? -1.137 -4.305 17.901 1.00 96.56 185 GLU A C 1
ATOM 1377 O O . GLU A 1 185 ? -1.460 -5.124 18.768 1.00 96.56 185 GLU A O 1
ATOM 1382 N N . ALA A 1 186 ? -1.396 -4.510 16.610 1.00 97.06 186 ALA A N 1
ATOM 1383 C CA . ALA A 1 186 ? -1.991 -5.734 16.098 1.00 97.06 186 ALA A CA 1
ATOM 1384 C C . ALA A 1 186 ? -1.480 -6.051 14.691 1.00 97.06 186 ALA A C 1
ATOM 1386 O O . ALA A 1 186 ? -1.277 -5.161 13.868 1.00 97.06 186 ALA A O 1
ATOM 1387 N N . ALA A 1 187 ? -1.326 -7.341 14.404 1.00 97.38 187 ALA A N 1
ATOM 1388 C CA . ALA A 1 187 ? -1.003 -7.844 13.078 1.00 97.38 187 ALA A CA 1
ATOM 1389 C C . ALA A 1 187 ? -2.076 -8.839 12.641 1.00 97.38 187 ALA A C 1
ATOM 1391 O O . ALA A 1 187 ? -2.494 -9.686 13.432 1.00 97.38 187 ALA A O 1
ATOM 1392 N N . LEU A 1 188 ? -2.507 -8.759 11.380 1.00 97.00 188 LEU A N 1
ATOM 1393 C CA . LEU A 1 188 ? -3.466 -9.710 10.821 1.00 97.00 188 LEU A CA 1
ATOM 1394 C C . LEU A 1 188 ? -2.851 -11.108 10.779 1.00 97.00 188 LEU A C 1
ATOM 1396 O O . LEU A 1 188 ? -3.513 -12.089 11.099 1.00 97.00 188 LEU A O 1
ATOM 1400 N N . ILE A 1 189 ? -1.577 -11.180 10.392 1.00 96.81 189 ILE A N 1
ATOM 1401 C CA . ILE A 1 189 ? -0.756 -12.385 10.423 1.00 96.81 189 ILE A CA 1
ATOM 1402 C C . ILE A 1 189 ? 0.589 -12.011 11.048 1.00 96.81 189 ILE A C 1
ATOM 1404 O O . ILE A 1 189 ? 1.377 -11.283 10.438 1.00 96.81 189 ILE A O 1
ATOM 1408 N N . ALA A 1 190 ? 0.845 -12.523 12.252 1.00 97.19 190 ALA A N 1
ATOM 1409 C CA . ALA A 1 190 ? 2.130 -12.383 12.928 1.00 97.19 190 ALA A CA 1
ATOM 1410 C C . ALA A 1 190 ? 3.193 -13.243 12.229 1.00 97.19 190 ALA A C 1
ATOM 1412 O O . ALA A 1 190 ? 2.985 -14.443 12.043 1.00 97.19 190 ALA A O 1
ATOM 1413 N N . ARG A 1 191 ? 4.314 -12.640 11.819 1.00 96.56 191 ARG A N 1
ATOM 1414 C CA . ARG A 1 191 ? 5.422 -13.337 11.142 1.00 96.56 191 ARG A CA 1
ATOM 1415 C C . ARG A 1 191 ? 6.674 -12.472 11.080 1.00 96.56 191 ARG A C 1
ATOM 1417 O O . ARG A 1 191 ? 6.593 -11.267 11.291 1.00 96.56 191 ARG A O 1
ATOM 1424 N N . ASP A 1 192 ? 7.763 -13.071 10.625 1.00 95.69 192 ASP A N 1
ATOM 1425 C CA . ASP A 1 192 ? 8.976 -12.362 10.226 1.00 95.69 192 ASP A CA 1
ATOM 1426 C C . ASP A 1 192 ? 9.052 -12.285 8.686 1.00 95.69 192 ASP A C 1
ATOM 1428 O O . ASP A 1 192 ? 8.512 -13.137 7.963 1.00 95.69 192 ASP A O 1
ATOM 1432 N N . ALA A 1 193 ? 9.622 -11.202 8.162 1.00 92.62 193 ALA A N 1
ATOM 1433 C CA . ALA A 1 193 ? 9.641 -10.876 6.739 1.00 92.62 193 ALA A CA 1
ATOM 1434 C C . ALA A 1 193 ? 10.970 -10.213 6.351 1.00 92.62 193 ALA A C 1
ATOM 1436 O O . ALA A 1 193 ? 11.039 -8.994 6.211 1.00 92.62 193 ALA A O 1
ATOM 1437 N N . GLY A 1 194 ? 11.992 -11.046 6.140 1.00 92.06 194 GLY A N 1
ATOM 1438 C CA . GLY A 1 194 ? 13.371 -10.578 6.015 1.00 92.06 194 GLY A CA 1
ATOM 1439 C C . GLY A 1 194 ? 13.911 -10.250 7.403 1.00 92.06 194 GLY A C 1
ATOM 1440 O O . GLY A 1 194 ? 13.756 -11.048 8.321 1.00 92.06 194 GLY A O 1
ATOM 1441 N N . ASP A 1 195 ? 14.464 -9.057 7.538 1.00 93.19 195 ASP A N 1
ATOM 1442 C CA . ASP A 1 195 ? 14.919 -8.410 8.772 1.00 93.19 195 ASP A CA 1
ATOM 1443 C C . ASP A 1 195 ? 13.775 -7.811 9.616 1.00 93.19 195 ASP A C 1
ATOM 1445 O O . ASP A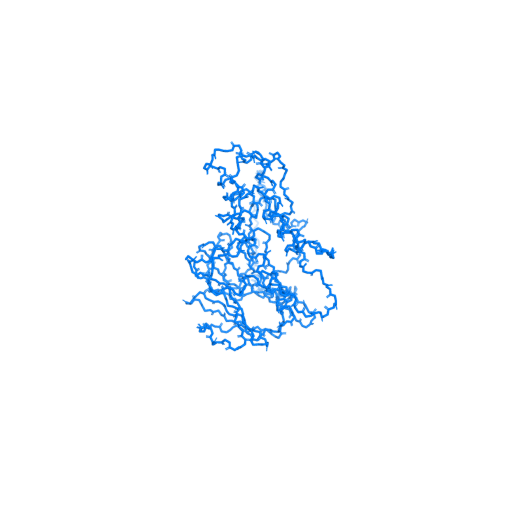 1 195 ? 13.961 -7.441 10.773 1.00 93.19 195 ASP A O 1
ATOM 1449 N N . ARG A 1 196 ? 12.559 -7.727 9.066 1.00 95.12 196 ARG A N 1
ATOM 1450 C CA . ARG A 1 196 ? 11.407 -7.118 9.747 1.00 95.12 196 ARG A CA 1
ATOM 1451 C C . ARG A 1 196 ? 10.615 -8.139 10.559 1.00 95.12 196 ARG A C 1
ATOM 1453 O O . ARG A 1 196 ? 10.152 -9.142 10.009 1.00 95.12 196 ARG A O 1
ATOM 1460 N N . SER A 1 197 ? 10.324 -7.826 11.824 1.00 96.81 197 SER A N 1
ATOM 1461 C CA . SER A 1 197 ? 9.344 -8.575 12.623 1.00 96.81 197 SER A CA 1
ATOM 1462 C C . SER A 1 197 ? 7.974 -7.894 12.606 1.00 96.81 197 SER A C 1
ATOM 1464 O O . SER A 1 197 ? 7.811 -6.757 13.043 1.00 96.81 197 SER A O 1
ATOM 1466 N N . LEU A 1 198 ? 6.959 -8.592 12.094 1.00 97.06 198 LEU A N 1
ATOM 1467 C CA . LEU A 1 198 ? 5.586 -8.097 11.959 1.00 97.06 198 LEU A CA 1
ATOM 1468 C C . LEU A 1 198 ? 4.716 -8.656 13.089 1.00 97.06 198 LEU A C 1
ATOM 1470 O O . LEU A 1 198 ? 3.778 -9.425 12.858 1.00 97.06 198 LEU A O 1
ATOM 1474 N N . ARG A 1 199 ? 5.069 -8.326 14.331 1.00 97.56 199 ARG A N 1
ATOM 1475 C CA . ARG A 1 199 ? 4.435 -8.841 15.555 1.00 97.56 199 ARG A CA 1
ATOM 1476 C C . ARG A 1 199 ? 4.094 -7.691 16.493 1.00 97.56 199 ARG A C 1
ATOM 1478 O O . ARG A 1 199 ? 4.707 -6.632 16.424 1.00 97.56 199 ARG A O 1
ATOM 1485 N N . ARG A 1 200 ? 3.122 -7.904 17.383 1.00 96.62 200 ARG A N 1
ATOM 1486 C CA . ARG A 1 200 ? 2.766 -6.911 18.405 1.00 96.62 200 ARG A CA 1
ATOM 1487 C C . ARG A 1 200 ? 3.999 -6.542 19.239 1.00 96.62 200 ARG A C 1
ATOM 1489 O O . ARG A 1 200 ? 4.728 -7.430 19.660 1.00 96.62 200 ARG A O 1
ATOM 1496 N N . GLY A 1 201 ? 4.193 -5.250 19.479 1.00 95.50 201 GLY A N 1
ATOM 1497 C CA . GLY A 1 201 ? 5.325 -4.685 20.213 1.00 95.50 201 GLY A CA 1
ATOM 1498 C C . GLY A 1 201 ? 6.520 -4.309 19.335 1.00 95.50 201 GLY A C 1
ATOM 1499 O O . GLY A 1 201 ? 7.275 -3.425 19.722 1.00 95.50 201 GLY A O 1
ATOM 1500 N N . ALA A 1 202 ? 6.669 -4.899 18.144 1.00 95.81 202 ALA A N 1
ATOM 1501 C CA . ALA A 1 202 ? 7.775 -4.574 17.248 1.00 95.81 202 ALA A CA 1
ATOM 1502 C C . ALA A 1 202 ? 7.618 -3.177 16.623 1.00 95.81 202 ALA A C 1
ATOM 1504 O O . ALA A 1 202 ? 6.499 -2.688 16.419 1.00 95.81 202 ALA A O 1
ATOM 1505 N N . ARG A 1 203 ? 8.746 -2.547 16.274 1.00 95.50 203 ARG A N 1
ATOM 1506 C CA . ARG A 1 203 ? 8.763 -1.333 15.449 1.00 95.50 203 ARG A CA 1
ATOM 1507 C C . ARG A 1 203 ? 8.304 -1.691 14.037 1.00 95.50 203 ARG A C 1
ATOM 1509 O O . ARG A 1 203 ? 8.829 -2.612 13.417 1.00 95.50 203 ARG A O 1
ATOM 1516 N N . TYR A 1 204 ? 7.332 -0.956 13.512 1.00 95.19 204 TYR A N 1
ATOM 1517 C CA . TYR A 1 204 ? 6.932 -1.095 12.123 1.00 95.19 204 TYR A CA 1
ATOM 1518 C C . TYR A 1 204 ? 7.925 -0.371 11.217 1.00 95.19 204 TYR A C 1
ATOM 1520 O O . TYR A 1 204 ? 8.065 0.853 11.271 1.00 95.19 204 TYR A O 1
ATOM 1528 N N . VAL A 1 205 ? 8.560 -1.150 10.350 1.00 92.94 205 VAL A N 1
ATOM 1529 C CA . VAL A 1 205 ? 9.392 -0.671 9.251 1.00 92.94 205 VAL A CA 1
ATOM 1530 C C . VAL A 1 205 ? 8.622 -0.937 7.953 1.00 92.94 205 VAL A C 1
ATOM 1532 O O . VAL A 1 205 ? 8.309 -2.101 7.663 1.00 92.94 205 VAL A O 1
ATOM 1535 N N . PRO A 1 206 ? 8.250 0.103 7.182 1.00 90.56 206 PRO A N 1
ATOM 1536 C CA . PRO A 1 206 ? 7.642 -0.092 5.872 1.00 90.56 206 PRO A CA 1
ATOM 1537 C C . PRO A 1 206 ? 8.534 -0.970 4.986 1.00 90.56 206 PRO A C 1
ATOM 1539 O O . PRO A 1 206 ? 9.755 -0.919 5.131 1.00 90.56 206 PRO A O 1
ATOM 1542 N N . PRO A 1 207 ? 7.962 -1.772 4.073 1.00 89.81 207 PRO A N 1
ATOM 1543 C CA . PRO A 1 207 ? 8.781 -2.428 3.064 1.00 89.81 207 PRO A CA 1
ATOM 1544 C C . PRO A 1 207 ? 9.541 -1.363 2.263 1.00 89.81 207 PRO A C 1
ATOM 1546 O O . PRO A 1 207 ? 9.010 -0.274 2.025 1.00 89.81 207 PRO A O 1
ATOM 1549 N N . SER A 1 208 ? 10.782 -1.672 1.902 1.00 87.06 208 SER A N 1
ATOM 1550 C CA . SER A 1 208 ? 11.612 -0.839 1.043 1.00 87.06 208 SER A CA 1
ATOM 1551 C C . SER A 1 208 ? 11.986 -1.600 -0.226 1.00 87.06 208 SER A C 1
ATOM 1553 O O . SER A 1 208 ? 12.270 -2.803 -0.214 1.00 87.06 208 SER A O 1
ATOM 1555 N N . SER A 1 209 ? 11.983 -0.867 -1.333 1.00 87.69 209 SER A N 1
ATOM 1556 C CA . SER A 1 209 ? 12.306 -1.368 -2.657 1.00 87.69 209 SER A CA 1
ATOM 1557 C C . SER A 1 209 ? 13.711 -0.897 -2.980 1.00 87.69 209 SER A C 1
ATOM 1559 O O . SER A 1 209 ? 14.000 0.295 -2.917 1.00 87.69 209 SER A O 1
ATOM 1561 N N . ALA A 1 210 ? 14.583 -1.828 -3.364 1.00 90.81 210 ALA A N 1
ATOM 1562 C CA . ALA A 1 210 ? 15.910 -1.498 -3.881 1.00 90.81 210 ALA A CA 1
ATOM 1563 C C . ALA A 1 210 ? 15.864 -0.968 -5.331 1.00 90.81 210 ALA A C 1
ATOM 1565 O O . ALA A 1 210 ? 16.908 -0.745 -5.945 1.00 90.81 210 ALA A O 1
ATOM 1566 N N . ARG A 1 211 ? 14.666 -0.813 -5.914 1.00 92.94 211 ARG A N 1
ATOM 1567 C CA . ARG A 1 211 ? 14.503 -0.342 -7.290 1.00 92.94 211 ARG A CA 1
ATOM 1568 C C . ARG A 1 211 ? 14.844 1.141 -7.391 1.00 92.94 211 ARG A C 1
ATOM 1570 O O . ARG A 1 211 ? 14.556 1.940 -6.504 1.00 92.94 211 ARG A O 1
ATOM 1577 N N . ARG A 1 212 ? 15.471 1.495 -8.505 1.00 94.12 212 ARG A N 1
ATOM 1578 C CA . ARG A 1 212 ? 15.927 2.843 -8.841 1.00 94.12 212 ARG A CA 1
ATOM 1579 C C . ARG A 1 212 ? 14.782 3.668 -9.425 1.00 94.12 212 ARG A C 1
ATOM 1581 O O . ARG A 1 212 ? 13.725 3.134 -9.758 1.00 94.12 212 ARG A O 1
ATOM 1588 N N . ALA A 1 213 ? 15.036 4.961 -9.613 1.00 91.81 213 ALA A N 1
ATOM 1589 C CA . ALA A 1 213 ? 14.125 5.896 -10.274 1.00 91.81 213 ALA A CA 1
ATOM 1590 C C . ALA A 1 213 ? 12.759 6.054 -9.576 1.00 91.81 213 ALA A C 1
ATOM 1592 O O . ALA A 1 213 ? 11.705 6.122 -10.205 1.00 91.81 213 ALA A O 1
ATOM 1593 N N . VAL A 1 214 ? 12.785 6.074 -8.239 1.00 90.50 214 VAL A N 1
ATOM 1594 C CA . VAL A 1 214 ? 11.594 6.275 -7.404 1.00 90.50 214 VAL A CA 1
ATOM 1595 C C . VAL A 1 214 ? 11.093 7.723 -7.485 1.00 90.50 214 VAL A C 1
ATOM 1597 O O . VAL A 1 214 ? 9.882 7.944 -7.536 1.00 90.50 214 VAL A O 1
ATOM 1600 N N . GLY A 1 215 ? 12.020 8.689 -7.457 1.00 88.75 215 GLY A N 1
ATOM 1601 C CA . GLY A 1 215 ? 11.728 10.126 -7.476 1.00 88.75 215 GLY A CA 1
ATOM 1602 C C . GLY A 1 215 ? 11.857 10.776 -8.853 1.00 88.75 215 GLY A C 1
ATOM 1603 O O . GLY A 1 215 ? 11.050 11.640 -9.188 1.00 88.75 215 GLY A O 1
ATOM 1604 N N . GLU A 1 216 ? 12.830 10.341 -9.651 1.00 91.94 216 GLU A N 1
ATOM 1605 C CA . GLU A 1 216 ? 13.094 10.844 -11.001 1.00 91.94 216 GLU A CA 1
ATOM 1606 C C . GLU A 1 216 ? 13.291 9.663 -11.957 1.00 91.94 216 GLU A C 1
ATOM 1608 O O . GLU A 1 216 ? 13.880 8.658 -11.544 1.00 91.94 216 GLU A O 1
ATOM 1613 N N . PRO A 1 217 ? 12.809 9.745 -13.213 1.00 92.94 217 PRO A N 1
ATOM 1614 C CA . PRO A 1 217 ? 13.068 8.708 -14.206 1.00 92.94 217 PRO A CA 1
ATOM 1615 C C . PRO A 1 217 ? 14.582 8.582 -14.469 1.00 92.94 217 PRO A C 1
ATOM 1617 O O . PRO A 1 217 ? 15.309 9.561 -14.302 1.00 92.94 217 PRO A O 1
ATOM 1620 N N . PRO A 1 218 ? 15.080 7.396 -14.868 1.00 95.06 218 PRO A N 1
ATOM 1621 C CA . PRO A 1 218 ? 16.486 7.251 -15.221 1.00 95.06 218 PRO A CA 1
ATOM 1622 C C . PRO A 1 218 ? 16.799 8.020 -16.497 1.00 95.06 218 PRO A C 1
ATOM 1624 O O . PRO A 1 218 ? 15.892 8.361 -17.245 1.00 95.06 218 PRO A O 1
ATOM 1627 N N . SER A 1 219 ? 18.075 8.239 -16.789 1.00 96.06 219 SER A N 1
ATOM 1628 C CA . SER A 1 219 ? 18.467 8.759 -18.101 1.00 96.06 219 SER A CA 1
ATOM 1629 C C . SER A 1 219 ? 18.159 7.758 -19.227 1.00 96.06 219 SER A C 1
ATOM 1631 O O . SER A 1 219 ? 18.112 6.545 -19.006 1.00 96.06 219 SER A O 1
ATOM 1633 N N . GLU A 1 220 ? 18.022 8.250 -20.463 1.00 93.69 220 GLU A N 1
ATOM 1634 C CA . GLU A 1 220 ? 17.872 7.394 -21.654 1.00 93.69 220 GLU A CA 1
ATOM 1635 C C . GLU A 1 220 ? 19.010 6.377 -21.782 1.00 93.69 220 GLU A C 1
ATOM 1637 O O . GLU A 1 220 ? 18.773 5.219 -22.119 1.00 93.69 220 GLU A O 1
ATOM 1642 N N . ALA A 1 221 ? 20.241 6.784 -21.458 1.00 94.94 221 ALA A N 1
ATOM 1643 C CA . ALA A 1 221 ? 21.410 5.912 -21.495 1.00 94.94 221 ALA A CA 1
ATOM 1644 C C . ALA A 1 221 ? 21.316 4.771 -20.468 1.00 94.94 221 ALA A C 1
ATOM 1646 O O . ALA A 1 221 ? 21.583 3.616 -20.798 1.00 94.94 221 ALA A O 1
ATOM 1647 N N . GLU A 1 222 ? 20.897 5.067 -19.234 1.00 95.56 222 GLU A N 1
ATOM 1648 C CA . GLU A 1 222 ? 20.675 4.043 -18.207 1.00 95.56 222 GLU A CA 1
ATOM 1649 C C . GLU A 1 222 ? 19.526 3.101 -18.575 1.00 95.56 222 GLU A C 1
ATOM 1651 O O . GLU A 1 222 ? 19.614 1.895 -18.338 1.00 95.56 222 GLU A O 1
ATOM 1656 N N . TRP A 1 223 ? 18.454 3.633 -19.166 1.00 94.62 223 TRP A N 1
ATOM 1657 C CA . TRP A 1 223 ? 17.347 2.821 -19.656 1.00 94.62 223 TRP A CA 1
ATOM 1658 C C . TRP A 1 223 ? 17.802 1.880 -20.775 1.00 94.62 223 TRP A C 1
ATOM 1660 O O . TRP A 1 223 ? 17.594 0.670 -20.685 1.00 94.62 223 TRP A O 1
ATOM 1670 N N . ALA A 1 224 ? 18.494 2.411 -21.787 1.00 93.38 224 ALA A N 1
ATOM 1671 C CA . ALA A 1 224 ? 19.035 1.640 -22.901 1.00 93.38 224 ALA A CA 1
ATOM 1672 C C . ALA A 1 224 ? 19.999 0.539 -22.430 1.00 93.38 224 ALA A C 1
ATOM 1674 O O . ALA A 1 224 ? 19.935 -0.581 -22.937 1.00 93.38 224 ALA A O 1
ATOM 1675 N N . ALA A 1 225 ? 20.827 0.814 -21.416 1.00 93.62 225 ALA A N 1
ATOM 1676 C CA . ALA A 1 225 ? 21.722 -0.179 -20.825 1.00 93.62 225 ALA A CA 1
ATOM 1677 C C . ALA A 1 225 ? 20.962 -1.384 -20.240 1.00 93.62 225 ALA A C 1
ATOM 1679 O O . ALA A 1 225 ? 21.393 -2.520 -20.416 1.00 93.62 225 ALA A O 1
ATOM 1680 N N . VAL A 1 226 ? 19.803 -1.161 -19.610 1.00 93.19 226 VAL A N 1
ATOM 1681 C CA . VAL A 1 226 ? 18.942 -2.245 -19.098 1.00 93.19 226 VAL A CA 1
ATOM 1682 C C . VAL A 1 226 ? 18.253 -3.013 -20.233 1.00 93.19 226 VAL A C 1
ATOM 1684 O O . VAL A 1 226 ? 17.998 -4.210 -20.108 1.00 93.19 226 VAL A O 1
ATOM 1687 N N . LEU A 1 227 ? 17.950 -2.353 -21.354 1.00 91.94 227 LEU A N 1
ATOM 1688 C CA . LEU A 1 227 ? 17.299 -2.994 -22.502 1.00 91.94 227 LEU A CA 1
ATOM 1689 C C . LEU A 1 227 ? 18.236 -3.808 -23.398 1.00 91.94 227 LEU A C 1
ATOM 1691 O O . LEU A 1 227 ? 17.744 -4.634 -24.173 1.00 91.94 227 LEU A O 1
ATOM 1695 N N . ALA A 1 228 ? 19.548 -3.582 -23.291 1.00 91.56 228 ALA A N 1
ATOM 1696 C CA . ALA A 1 228 ? 20.573 -4.316 -24.027 1.00 91.56 228 ALA A CA 1
ATOM 1697 C C . ALA A 1 228 ? 20.691 -5.795 -23.601 1.00 91.56 228 ALA A C 1
ATOM 1699 O O . ALA A 1 228 ? 21.325 -6.582 -24.302 1.00 91.56 228 ALA A O 1
ATOM 1700 N N . GLU A 1 229 ? 20.065 -6.196 -22.488 1.00 86.50 229 GLU A N 1
ATOM 1701 C CA . GLU A 1 229 ? 19.911 -7.607 -22.120 1.00 86.50 229 GLU A CA 1
ATOM 1702 C C . GLU A 1 229 ? 19.014 -8.362 -23.130 1.00 86.50 229 GLU A C 1
ATOM 1704 O O . GLU A 1 229 ? 18.150 -7.777 -23.793 1.00 86.50 229 GLU A O 1
ATOM 1709 N N . GLY A 1 230 ? 19.195 -9.686 -23.251 1.00 83.50 230 GLY A N 1
ATOM 1710 C CA . GLY A 1 230 ? 18.358 -10.532 -24.116 1.00 83.50 230 GLY A CA 1
ATOM 1711 C C . GLY A 1 230 ? 16.871 -10.459 -23.737 1.00 83.50 230 GLY A C 1
ATOM 1712 O O . GLY A 1 230 ? 16.542 -10.157 -22.599 1.00 83.50 230 GLY A O 1
ATOM 1713 N N . GLU A 1 231 ? 15.943 -10.743 -24.657 1.00 80.25 231 GLU A N 1
ATOM 1714 C CA . GLU A 1 231 ? 14.499 -10.464 -24.480 1.00 80.25 231 GLU A CA 1
ATOM 1715 C C . GLU A 1 231 ? 13.890 -11.013 -23.170 1.00 80.25 231 GLU A C 1
ATOM 1717 O O . GLU A 1 231 ? 13.205 -10.291 -22.437 1.00 80.25 231 GLU A O 1
ATOM 1722 N N . ALA A 1 232 ? 14.177 -12.275 -22.830 1.00 78.88 232 ALA A N 1
ATOM 1723 C CA . ALA A 1 232 ? 13.698 -12.893 -21.591 1.00 78.88 232 ALA A CA 1
ATOM 1724 C C . ALA A 1 232 ? 14.298 -12.239 -20.331 1.00 78.88 232 ALA A C 1
ATOM 1726 O O . ALA A 1 232 ? 13.633 -12.143 -19.291 1.00 78.88 232 ALA A O 1
ATOM 1727 N N . ASP A 1 233 ? 15.538 -11.767 -20.434 1.00 91.00 233 ASP A N 1
ATOM 1728 C CA . ASP A 1 233 ? 16.257 -11.107 -19.352 1.00 91.00 233 ASP A CA 1
ATOM 1729 C C . ASP A 1 233 ? 15.837 -9.641 -19.220 1.00 91.00 233 ASP A C 1
ATOM 1731 O O . ASP A 1 233 ? 15.562 -9.207 -18.105 1.00 91.00 233 ASP A O 1
ATOM 1735 N N . ARG A 1 234 ? 15.573 -8.939 -20.330 1.00 92.50 234 ARG A N 1
ATOM 1736 C CA . ARG A 1 234 ? 15.075 -7.556 -20.392 1.00 92.50 234 ARG A CA 1
ATOM 1737 C C . ARG A 1 234 ? 13.841 -7.349 -19.528 1.00 92.50 234 ARG A C 1
ATOM 1739 O O . ARG A 1 234 ? 13.810 -6.459 -18.679 1.00 92.50 234 ARG A O 1
ATOM 1746 N N . ARG A 1 235 ? 12.816 -8.194 -19.691 1.00 93.88 235 ARG A N 1
ATOM 1747 C CA . ARG A 1 235 ? 11.590 -8.106 -18.878 1.00 93.88 235 ARG A CA 1
ATOM 1748 C C . ARG A 1 235 ? 11.901 -8.219 -17.388 1.00 93.88 235 ARG A C 1
ATOM 1750 O O . ARG A 1 235 ? 11.341 -7.496 -16.563 1.00 93.88 235 ARG A O 1
ATOM 1757 N N . ARG A 1 236 ? 12.784 -9.149 -17.026 1.00 94.00 236 ARG A N 1
ATOM 1758 C CA . ARG A 1 236 ? 13.189 -9.388 -15.639 1.00 94.00 236 ARG A CA 1
ATOM 1759 C C . ARG A 1 236 ? 14.083 -8.264 -15.109 1.00 94.00 236 ARG A C 1
ATOM 1761 O O . ARG A 1 236 ? 13.997 -7.956 -13.923 1.00 94.00 236 ARG A O 1
ATOM 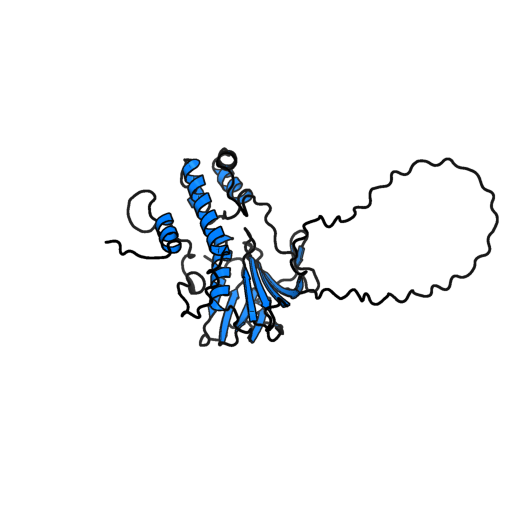1768 N N . ALA A 1 237 ? 14.923 -7.678 -15.951 1.00 94.00 237 ALA A N 1
ATOM 1769 C CA . ALA A 1 237 ? 15.800 -6.563 -15.637 1.00 94.00 237 ALA A CA 1
ATOM 1770 C C . ALA A 1 237 ? 14.972 -5.319 -15.326 1.00 94.00 237 ALA A C 1
ATOM 1772 O O . ALA A 1 237 ? 15.064 -4.791 -14.224 1.00 94.00 237 ALA A O 1
ATOM 1773 N N . VAL A 1 238 ? 14.036 -4.950 -16.205 1.00 94.06 238 VAL A N 1
ATOM 1774 C CA . VAL A 1 238 ? 13.127 -3.814 -15.985 1.00 94.06 238 VAL A CA 1
ATOM 1775 C C . VAL A 1 238 ? 12.358 -3.956 -14.668 1.00 94.06 238 VAL A C 1
ATOM 1777 O O . VAL A 1 238 ? 12.355 -3.031 -13.859 1.00 94.06 238 VAL A O 1
ATOM 1780 N N . LEU A 1 239 ? 11.783 -5.136 -14.398 1.00 93.12 239 LEU A N 1
ATOM 1781 C CA . LEU A 1 239 ? 11.036 -5.395 -13.160 1.00 93.12 239 LEU A CA 1
ATOM 1782 C C . LEU A 1 239 ? 11.882 -5.336 -11.881 1.00 93.12 239 LEU A C 1
ATOM 1784 O O . LEU A 1 239 ? 11.331 -5.067 -10.813 1.00 93.12 239 LEU A O 1
ATOM 1788 N N . ARG A 1 240 ? 13.179 -5.653 -11.962 1.00 93.44 240 ARG A N 1
ATOM 1789 C CA . ARG A 1 240 ? 14.100 -5.666 -10.813 1.00 93.44 240 ARG A CA 1
ATOM 1790 C C . ARG A 1 240 ? 14.817 -4.340 -10.609 1.00 93.44 240 ARG A C 1
ATOM 1792 O O . ARG A 1 240 ? 15.213 -4.065 -9.484 1.00 93.44 240 ARG A O 1
ATOM 1799 N N . THR A 1 241 ? 14.987 -3.555 -11.666 1.00 94.62 241 THR A N 1
ATOM 1800 C CA . THR A 1 241 ? 15.806 -2.343 -11.638 1.00 94.62 241 THR A CA 1
ATOM 1801 C C . THR A 1 241 ? 14.961 -1.096 -11.457 1.00 94.62 241 THR A C 1
ATOM 1803 O O . THR A 1 241 ? 15.347 -0.227 -10.681 1.00 94.62 241 THR A O 1
ATOM 1806 N N . TRP A 1 242 ? 13.810 -0.998 -12.125 1.00 94.94 242 TRP A N 1
ATOM 1807 C CA . TRP A 1 242 ? 13.077 0.263 -12.230 1.00 94.94 242 TRP A CA 1
ATOM 1808 C C . TRP A 1 242 ? 11.799 0.277 -11.401 1.00 94.94 242 TRP A C 1
ATOM 1810 O O . TRP A 1 242 ? 10.961 -0.630 -11.488 1.00 94.94 242 TRP A O 1
ATOM 1820 N N . ALA A 1 243 ? 11.645 1.333 -10.607 1.00 92.81 243 ALA A N 1
ATOM 1821 C CA . ALA A 1 243 ? 10.433 1.623 -9.866 1.00 92.81 243 ALA A CA 1
ATOM 1822 C C . ALA A 1 243 ? 9.224 1.786 -10.797 1.00 92.81 243 ALA A C 1
ATOM 1824 O O . ALA A 1 243 ? 9.358 1.995 -11.998 1.00 92.81 243 ALA A O 1
ATOM 1825 N N . TRP A 1 244 ? 8.016 1.662 -10.250 1.00 91.12 244 TRP A N 1
ATOM 1826 C CA . TRP A 1 244 ? 6.740 1.845 -10.960 1.00 91.12 244 TRP A CA 1
ATOM 1827 C C . TRP A 1 244 ? 6.457 0.819 -12.068 1.00 91.12 244 TRP A C 1
ATOM 1829 O O . TRP A 1 244 ? 5.380 0.820 -12.672 1.00 91.12 244 TRP A O 1
ATOM 1839 N N . THR A 1 245 ? 7.374 -0.121 -12.287 1.00 91.00 245 THR A N 1
ATOM 1840 C CA . THR A 1 245 ? 7.181 -1.266 -13.171 1.00 91.00 245 THR A CA 1
ATOM 1841 C C . THR A 1 245 ? 6.558 -2.436 -12.414 1.00 91.00 245 THR A C 1
ATOM 1843 O O . THR A 1 245 ? 6.739 -2.636 -11.205 1.00 91.00 245 THR A O 1
ATOM 1846 N N . SER A 1 246 ? 5.759 -3.228 -13.116 1.00 90.44 246 SER A N 1
ATOM 1847 C CA . SER A 1 246 ? 5.086 -4.395 -12.571 1.00 90.44 246 SER A CA 1
ATOM 1848 C C . SER A 1 246 ? 4.802 -5.405 -13.674 1.00 90.44 246 SER A C 1
ATOM 1850 O O . SER A 1 246 ? 4.793 -5.084 -14.858 1.00 90.44 246 SER A O 1
ATOM 1852 N N . ALA A 1 247 ? 4.499 -6.645 -13.294 1.00 88.12 247 ALA A N 1
ATOM 1853 C CA . ALA A 1 247 ? 4.100 -7.671 -14.255 1.00 88.12 247 ALA A CA 1
ATOM 1854 C C . ALA A 1 247 ? 2.793 -7.344 -15.011 1.00 88.12 247 ALA A C 1
ATOM 1856 O O . ALA A 1 247 ? 2.382 -8.150 -15.834 1.00 88.12 247 ALA A O 1
ATOM 1857 N N . LEU A 1 248 ? 2.117 -6.237 -14.683 1.00 83.56 248 LEU A N 1
ATOM 1858 C CA . LEU A 1 248 ? 0.896 -5.776 -15.341 1.00 83.56 248 LEU A CA 1
ATOM 1859 C C . LEU A 1 248 ? 1.162 -4.718 -16.412 1.00 83.56 248 LEU A C 1
ATOM 1861 O O . LEU A 1 248 ? 0.411 -4.654 -17.375 1.00 83.56 248 LEU A O 1
ATOM 1865 N N . ASN A 1 249 ? 2.205 -3.899 -16.249 1.00 86.81 249 ASN A N 1
ATOM 1866 C CA . ASN A 1 249 ? 2.529 -2.827 -17.193 1.00 86.81 249 ASN A CA 1
ATOM 1867 C C . ASN A 1 249 ? 3.821 -3.079 -17.979 1.00 86.81 249 ASN A C 1
ATOM 1869 O O . ASN A 1 249 ? 4.000 -2.460 -19.020 1.00 86.81 249 ASN A O 1
ATOM 1873 N N . VAL A 1 250 ? 4.694 -3.993 -17.537 1.00 90.88 250 VAL A N 1
ATOM 1874 C CA . VAL A 1 250 ? 5.992 -4.226 -18.190 1.00 90.88 250 VAL A CA 1
ATOM 1875 C C . VAL A 1 250 ? 5.839 -4.660 -19.641 1.00 90.88 250 VAL A C 1
ATOM 1877 O O . VAL A 1 250 ? 6.583 -4.192 -20.490 1.00 90.88 250 VAL A O 1
ATOM 1880 N N . ASP A 1 251 ? 4.838 -5.485 -19.944 1.00 89.19 251 ASP A N 1
ATOM 1881 C CA . ASP A 1 251 ? 4.623 -5.967 -21.307 1.00 89.19 251 ASP A CA 1
ATOM 1882 C C . ASP A 1 251 ? 4.123 -4.830 -22.217 1.00 89.19 251 ASP A C 1
ATOM 1884 O O . ASP A 1 251 ? 4.469 -4.788 -23.388 1.00 89.19 251 ASP A O 1
ATOM 1888 N N . TRP A 1 252 ? 3.397 -3.843 -21.677 1.00 87.06 252 TRP A N 1
ATOM 1889 C CA . TRP A 1 252 ? 3.036 -2.627 -22.415 1.00 87.06 252 TRP A CA 1
ATOM 1890 C C . TRP A 1 252 ? 4.233 -1.686 -22.617 1.00 87.06 252 TRP A C 1
ATOM 1892 O O . TRP A 1 252 ? 4.395 -1.122 -23.702 1.00 87.06 252 TRP A O 1
ATOM 1902 N N . ILE A 1 253 ? 5.082 -1.535 -21.594 1.00 87.88 253 ILE A N 1
ATOM 1903 C CA . ILE A 1 253 ? 6.322 -0.750 -21.685 1.00 87.88 253 ILE A CA 1
ATOM 1904 C C . ILE A 1 253 ? 7.224 -1.334 -22.776 1.00 87.88 253 ILE A C 1
ATOM 1906 O O . ILE A 1 253 ? 7.772 -0.580 -23.568 1.00 87.88 253 ILE A O 1
ATOM 1910 N N . LEU A 1 254 ? 7.344 -2.663 -22.821 1.00 90.69 254 LEU A N 1
ATOM 1911 C CA . LEU A 1 254 ? 8.240 -3.405 -23.711 1.00 90.69 254 LEU A CA 1
ATOM 1912 C C . LEU A 1 254 ? 7.589 -3.881 -25.014 1.00 90.69 254 LEU A C 1
ATOM 1914 O O . LEU A 1 254 ? 8.224 -4.626 -25.754 1.00 90.69 254 LEU A O 1
ATOM 1918 N N . ALA A 1 255 ? 6.341 -3.495 -25.294 1.00 87.50 255 ALA A N 1
ATOM 1919 C CA . ALA A 1 255 ? 5.650 -3.945 -26.503 1.00 87.50 255 ALA A CA 1
ATOM 1920 C C . ALA A 1 255 ? 6.335 -3.455 -27.790 1.00 87.50 255 ALA A C 1
ATOM 1922 O O . ALA A 1 255 ? 6.142 -4.054 -28.843 1.00 87.50 255 ALA A O 1
ATOM 1923 N N . GLU A 1 256 ? 7.142 -2.397 -27.696 1.00 84.75 256 GLU A N 1
ATOM 1924 C CA . GLU A 1 256 ? 7.907 -1.859 -28.816 1.00 84.75 256 GLU A CA 1
ATOM 1925 C C . GLU A 1 256 ? 9.350 -2.326 -28.762 1.00 84.75 256 GLU A C 1
ATOM 1927 O O . GLU A 1 256 ? 9.954 -2.460 -27.695 1.00 84.75 256 GLU A O 1
ATOM 1932 N N . SER A 1 257 ? 9.919 -2.541 -29.944 1.00 81.12 257 SER A N 1
ATOM 1933 C CA . SER A 1 257 ? 11.330 -2.904 -30.070 1.00 81.12 257 SER A CA 1
ATOM 1934 C C . SER A 1 257 ? 12.261 -1.694 -29.953 1.00 81.12 257 SER A C 1
ATOM 1936 O O . SER A 1 257 ? 13.434 -1.886 -29.642 1.00 81.12 257 SER A O 1
ATOM 1938 N N . ASP A 1 258 ? 11.753 -0.476 -30.187 1.00 90.19 258 ASP A N 1
ATOM 1939 C CA . ASP A 1 258 ? 12.526 0.767 -30.119 1.00 90.19 258 ASP A CA 1
ATOM 1940 C C . ASP A 1 258 ? 12.768 1.209 -28.659 1.00 90.19 258 ASP A C 1
ATOM 1942 O O . ASP A 1 258 ? 11.813 1.551 -27.947 1.00 90.19 258 ASP A O 1
ATOM 1946 N N . PRO A 1 259 ? 14.034 1.262 -28.195 1.00 88.56 259 PRO A N 1
ATOM 1947 C CA . PRO A 1 259 ? 14.382 1.754 -26.866 1.00 88.56 259 PRO A CA 1
ATOM 1948 C C . PRO A 1 259 ? 13.809 3.137 -26.533 1.00 88.56 259 PRO A C 1
ATOM 1950 O O . PRO A 1 259 ? 13.375 3.339 -25.397 1.00 88.56 259 PRO A O 1
ATOM 1953 N N . ALA A 1 260 ? 13.757 4.067 -27.492 1.00 88.81 260 ALA A N 1
ATOM 1954 C CA . ALA A 1 260 ? 13.266 5.423 -27.244 1.00 88.81 260 ALA A CA 1
ATOM 1955 C C . ALA A 1 260 ? 11.762 5.432 -26.924 1.00 88.81 260 ALA A C 1
ATOM 1957 O O . ALA A 1 260 ? 11.319 6.096 -25.983 1.00 88.81 260 ALA A O 1
ATOM 1958 N N . GLU A 1 261 ? 10.968 4.635 -27.644 1.00 90.50 261 GLU A N 1
ATOM 1959 C CA . GLU A 1 261 ? 9.530 4.541 -27.394 1.00 90.50 261 GLU A CA 1
ATOM 1960 C C . GLU A 1 261 ? 9.225 3.844 -26.059 1.00 90.50 261 GLU A C 1
ATOM 1962 O O . GLU A 1 261 ? 8.379 4.308 -25.286 1.00 90.50 261 GLU A O 1
ATOM 1967 N N . THR A 1 262 ? 9.949 2.767 -25.732 1.00 90.19 262 THR A N 1
ATOM 1968 C CA . THR A 1 262 ? 9.793 2.102 -24.424 1.00 90.19 262 THR A CA 1
ATOM 1969 C C . THR A 1 262 ? 10.151 3.036 -23.260 1.00 90.19 262 THR A C 1
ATOM 1971 O O . THR A 1 262 ? 9.460 3.040 -22.236 1.00 90.19 262 THR A O 1
ATOM 1974 N N . TYR A 1 263 ? 11.178 3.878 -23.426 1.00 92.50 263 TYR A N 1
ATOM 1975 C CA . TYR A 1 263 ? 11.559 4.890 -22.446 1.00 92.50 263 TYR A CA 1
ATOM 1976 C C . TYR A 1 263 ? 10.471 5.957 -22.285 1.00 92.50 263 TYR A C 1
ATOM 1978 O O . TYR A 1 263 ? 10.069 6.266 -21.163 1.00 92.50 263 TYR A O 1
ATOM 1986 N N . ALA A 1 264 ? 9.911 6.462 -23.388 1.00 89.94 264 ALA A N 1
ATOM 1987 C CA . ALA A 1 264 ? 8.808 7.420 -23.348 1.00 89.94 264 ALA A CA 1
ATOM 1988 C C . ALA A 1 264 ? 7.583 6.859 -22.595 1.00 89.94 264 ALA A C 1
ATOM 1990 O O . ALA A 1 264 ? 6.978 7.555 -21.772 1.00 89.94 264 ALA A O 1
ATOM 1991 N N . ARG A 1 265 ? 7.248 5.576 -22.805 1.00 90.00 265 ARG A N 1
ATOM 1992 C CA . ARG A 1 265 ? 6.178 4.876 -22.066 1.00 90.00 265 ARG A CA 1
ATOM 1993 C C . ARG A 1 265 ? 6.476 4.771 -20.573 1.00 90.00 265 ARG A C 1
ATOM 1995 O O . ARG A 1 265 ? 5.583 5.000 -19.753 1.00 90.00 265 ARG A O 1
ATOM 2002 N N . TYR A 1 266 ? 7.720 4.465 -20.208 1.00 90.50 266 TYR A N 1
ATOM 2003 C CA . TYR A 1 266 ? 8.152 4.462 -18.812 1.00 90.50 266 TYR A CA 1
ATOM 2004 C C . TYR A 1 266 ? 8.029 5.854 -18.171 1.00 90.50 266 TYR A C 1
ATOM 2006 O O . TYR A 1 266 ? 7.422 5.992 -17.106 1.00 90.50 266 TYR A O 1
ATOM 2014 N N . CYS A 1 267 ? 8.516 6.899 -18.841 1.00 89.69 267 CYS A N 1
ATOM 2015 C CA . CYS A 1 267 ? 8.410 8.282 -18.377 1.00 89.69 267 CYS A CA 1
ATOM 2016 C C . CYS A 1 267 ? 6.952 8.719 -18.176 1.00 89.69 267 CYS A C 1
ATOM 2018 O O . CYS A 1 267 ? 6.643 9.385 -17.188 1.00 89.69 267 CYS A O 1
ATOM 2020 N N . ALA A 1 268 ? 6.033 8.288 -19.045 1.00 87.69 268 ALA A N 1
ATOM 2021 C CA . ALA A 1 268 ? 4.605 8.544 -18.874 1.00 87.69 268 ALA A CA 1
ATOM 2022 C C . ALA A 1 268 ? 4.040 7.895 -17.594 1.00 87.69 268 ALA A C 1
ATOM 2024 O O . ALA A 1 268 ? 3.298 8.543 -16.852 1.00 87.69 268 ALA A O 1
ATOM 2025 N N . LEU A 1 269 ? 4.419 6.649 -17.276 1.00 86.31 269 LEU A N 1
ATOM 2026 C CA . LEU A 1 269 ? 4.031 6.003 -16.010 1.00 86.31 269 LEU A CA 1
ATOM 2027 C C . LEU A 1 269 ? 4.616 6.722 -14.798 1.00 86.31 269 LEU A C 1
ATOM 2029 O O . LEU A 1 269 ? 3.922 6.906 -13.797 1.00 86.31 269 LEU A O 1
ATOM 2033 N N . HIS A 1 270 ? 5.873 7.147 -14.891 1.00 88.62 270 HIS A N 1
ATOM 2034 C CA . HIS A 1 270 ? 6.527 7.903 -13.834 1.00 88.62 270 HIS A CA 1
ATOM 2035 C C . HIS A 1 270 ? 5.814 9.245 -13.589 1.00 88.62 270 HIS A C 1
ATOM 2037 O O . HIS A 1 270 ? 5.544 9.615 -12.445 1.00 88.62 270 HIS A O 1
ATOM 2043 N N . ALA A 1 271 ? 5.429 9.956 -14.653 1.00 86.06 271 ALA A N 1
ATOM 2044 C CA . ALA A 1 271 ? 4.657 11.193 -14.558 1.00 86.06 271 ALA A CA 1
ATOM 2045 C C . ALA A 1 271 ? 3.276 10.968 -13.919 1.00 86.06 271 ALA A C 1
ATOM 2047 O O . ALA A 1 271 ? 2.865 11.753 -13.061 1.00 86.06 271 ALA A O 1
ATOM 2048 N N . LEU A 1 272 ? 2.587 9.874 -14.268 1.00 83.31 272 LEU A N 1
ATOM 2049 C CA . LEU A 1 272 ? 1.326 9.477 -13.630 1.00 83.31 272 LEU A CA 1
ATOM 2050 C C . LEU A 1 272 ? 1.510 9.199 -12.133 1.00 83.31 272 LEU A C 1
ATOM 2052 O O . LEU A 1 272 ? 0.721 9.679 -11.316 1.00 83.31 272 LEU A O 1
ATOM 2056 N N . ALA A 1 273 ? 2.575 8.486 -11.750 1.00 81.19 273 ALA A N 1
ATOM 2057 C CA . ALA A 1 273 ? 2.909 8.270 -10.347 1.00 81.19 273 ALA A CA 1
ATOM 2058 C C . ALA A 1 273 ? 3.145 9.609 -9.633 1.00 81.19 273 ALA A C 1
ATOM 2060 O O . ALA A 1 273 ? 2.570 9.865 -8.573 1.00 81.19 273 ALA A O 1
ATOM 2061 N N . ALA A 1 274 ? 3.952 10.500 -10.205 1.00 81.88 274 ALA A N 1
ATOM 2062 C CA . ALA A 1 274 ? 4.230 11.814 -9.632 1.00 81.88 274 ALA A CA 1
ATOM 2063 C C . ALA A 1 274 ? 2.957 12.666 -9.473 1.00 81.88 274 ALA A C 1
ATOM 2065 O O . ALA A 1 274 ? 2.757 13.278 -8.424 1.00 81.88 274 ALA A O 1
ATOM 2066 N N . ALA A 1 275 ? 2.064 12.665 -10.468 1.00 80.94 275 ALA A N 1
ATOM 2067 C CA . ALA A 1 275 ? 0.777 13.356 -10.405 1.00 80.94 275 ALA A CA 1
ATOM 2068 C C . ALA A 1 275 ? -0.103 12.821 -9.266 1.00 80.94 275 ALA A C 1
ATOM 2070 O O . ALA A 1 275 ? -0.586 13.609 -8.456 1.00 80.94 275 ALA A O 1
ATOM 2071 N N . ALA A 1 276 ? -0.212 11.496 -9.122 1.00 74.00 276 ALA A N 1
ATOM 2072 C CA . ALA A 1 276 ? -0.969 10.870 -8.036 1.00 74.00 276 ALA A CA 1
ATOM 2073 C C . ALA A 1 276 ? -0.418 11.202 -6.632 1.00 74.00 276 ALA A C 1
ATOM 2075 O O . ALA A 1 276 ? -1.142 11.102 -5.648 1.00 74.00 276 ALA A O 1
ATOM 2076 N N . SER A 1 277 ? 0.852 11.612 -6.520 1.00 70.75 277 SER A N 1
ATOM 2077 C CA . SER A 1 277 ? 1.459 11.998 -5.237 1.00 70.75 277 SER A CA 1
ATOM 2078 C C . SER A 1 277 ? 1.091 13.387 -4.757 1.00 70.75 277 SER A C 1
ATOM 2080 O O . SER A 1 277 ? 1.197 13.654 -3.564 1.00 70.75 277 SER A O 1
ATOM 2082 N N . ARG A 1 278 ? 0.762 14.296 -5.678 1.00 71.50 278 ARG A N 1
ATOM 2083 C CA . ARG A 1 278 ? 0.554 15.705 -5.332 1.00 71.50 278 ARG A CA 1
ATOM 2084 C C . ARG A 1 278 ? -0.777 15.936 -4.615 1.00 71.50 278 ARG A C 1
ATOM 2086 O O . ARG A 1 278 ? -0.977 17.020 -4.077 1.00 71.50 278 ARG A O 1
ATOM 2093 N N . GLY A 1 279 ? -1.642 14.914 -4.570 1.00 63.31 279 GLY A N 1
ATOM 2094 C CA . GLY A 1 279 ? -3.034 15.046 -4.154 1.00 63.31 279 GLY A CA 1
ATOM 2095 C C . GLY A 1 279 ? -3.774 16.067 -5.028 1.00 63.31 279 GLY A C 1
ATOM 2096 O O . GLY A 1 279 ? -3.162 16.766 -5.845 1.00 63.31 279 GLY A O 1
ATOM 2097 N N . PRO A 1 280 ? -5.095 16.210 -4.887 1.00 60.94 280 PRO A N 1
ATOM 2098 C CA . PRO A 1 280 ? -5.699 17.478 -5.252 1.00 60.94 280 PRO A CA 1
ATOM 2099 C C . PRO A 1 280 ? -5.006 18.552 -4.407 1.00 60.94 280 PRO A C 1
ATOM 2101 O O . PRO A 1 280 ? -4.951 18.432 -3.179 1.00 60.94 280 PRO A O 1
ATOM 2104 N N . ALA A 1 281 ? -4.434 19.575 -5.056 1.00 59.38 281 ALA A N 1
ATOM 2105 C CA . ALA A 1 281 ? -3.979 20.768 -4.350 1.00 59.38 281 ALA A CA 1
ATOM 2106 C C . ALA A 1 281 ? -5.104 21.163 -3.394 1.00 59.38 281 ALA A C 1
ATOM 2108 O O . ALA A 1 281 ? -6.253 21.198 -3.841 1.00 59.38 281 ALA A O 1
ATOM 2109 N N . ALA A 1 282 ? -4.789 21.336 -2.106 1.00 55.09 282 ALA A N 1
ATOM 2110 C CA . A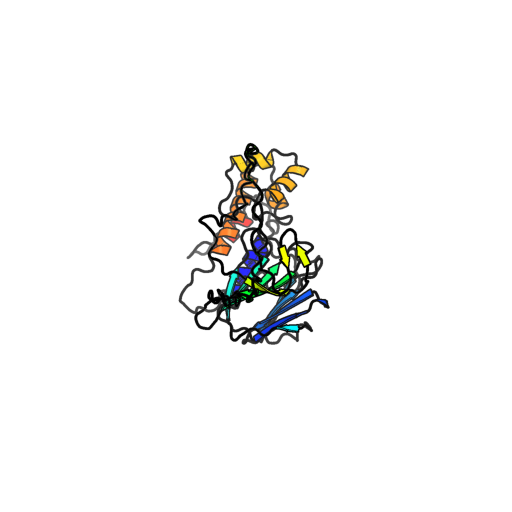LA A 1 282 ? -5.755 21.666 -1.068 1.00 55.09 282 ALA A CA 1
ATOM 2111 C C . ALA A 1 282 ? -6.476 22.955 -1.474 1.00 55.09 282 ALA A C 1
ATOM 2113 O O . ALA A 1 282 ? -6.032 24.065 -1.210 1.00 55.09 282 ALA A O 1
ATOM 2114 N N . SER A 1 283 ? -7.543 22.799 -2.242 1.00 53.41 283 SER A N 1
ATOM 2115 C CA . SER A 1 283 ? -8.438 23.867 -2.591 1.00 53.41 283 SER A CA 1
ATOM 2116 C C . SER A 1 283 ? -9.260 24.048 -1.334 1.00 53.41 283 SER A C 1
ATOM 2118 O O . SER A 1 283 ? -10.054 23.178 -0.991 1.00 53.41 283 SER A O 1
ATOM 2120 N N . ASP A 1 284 ? -9.047 25.161 -0.639 1.00 50.88 284 ASP A N 1
ATOM 2121 C CA . ASP A 1 284 ? -9.776 25.540 0.579 1.00 50.88 284 ASP A CA 1
ATOM 2122 C C . ASP A 1 284 ? -11.296 25.711 0.361 1.00 50.88 284 ASP A C 1
ATOM 2124 O O . ASP A 1 284 ? -12.028 26.099 1.270 1.00 50.88 284 ASP A O 1
ATOM 2128 N N . ALA A 1 285 ? -11.806 25.425 -0.840 1.00 53.56 285 ALA A N 1
ATOM 2129 C CA . ALA A 1 285 ? -13.220 25.475 -1.144 1.00 53.56 285 ALA A CA 1
ATOM 2130 C C . ALA A 1 285 ? -13.871 24.101 -0.883 1.00 53.56 285 ALA A C 1
ATOM 2132 O O . ALA A 1 285 ? -13.506 23.124 -1.544 1.00 53.56 285 ALA A O 1
ATOM 2133 N N . PRO A 1 286 ? -14.886 24.011 -0.002 1.00 50.66 286 PRO A N 1
ATOM 2134 C CA . PRO A 1 286 ? -15.732 22.831 0.144 1.00 50.66 286 PRO A CA 1
ATOM 2135 C C . PRO A 1 286 ? -16.640 22.706 -1.090 1.00 50.66 286 PRO A C 1
ATOM 2137 O O . PRO A 1 286 ? -17.834 22.993 -1.058 1.00 50.66 286 PRO A O 1
ATOM 2140 N N . GLY A 1 287 ? -16.049 22.348 -2.227 1.00 50.38 287 GLY A N 1
ATOM 2141 C CA . GLY A 1 287 ? -16.779 21.977 -3.428 1.00 50.38 287 GLY A CA 1
ATOM 2142 C C . GLY A 1 287 ? -17.347 20.562 -3.287 1.00 50.38 287 GLY A C 1
ATOM 2143 O O . GLY A 1 287 ? -16.761 19.736 -2.583 1.00 50.38 287 GLY A O 1
ATOM 2144 N N . PRO A 1 288 ? -18.472 20.246 -3.954 1.00 47.31 288 PRO A N 1
ATOM 2145 C CA . PRO A 1 288 ? -18.983 18.884 -3.984 1.00 47.31 288 PRO A CA 1
ATOM 2146 C C . PRO A 1 288 ? -17.902 17.934 -4.529 1.00 47.31 288 PRO A C 1
ATOM 2148 O O . PRO A 1 288 ? -17.143 18.324 -5.426 1.00 47.31 288 PRO A O 1
ATOM 2151 N N . PRO A 1 289 ? -17.818 16.698 -4.007 1.00 50.28 289 PRO A N 1
ATOM 2152 C CA . PRO A 1 289 ? -16.776 15.751 -4.377 1.00 50.28 289 PRO A CA 1
ATOM 2153 C C . PRO A 1 289 ? -16.784 15.531 -5.891 1.00 50.28 289 PRO A C 1
ATOM 2155 O O . PRO A 1 289 ? -17.748 15.015 -6.463 1.00 50.28 289 PRO A O 1
ATOM 2158 N N . ARG A 1 290 ? -15.699 15.935 -6.556 1.00 47.28 290 ARG A N 1
ATOM 2159 C CA . ARG A 1 290 ? -15.478 15.638 -7.971 1.00 47.28 290 ARG A CA 1
ATOM 2160 C C . ARG A 1 290 ? -15.152 14.150 -8.090 1.00 47.28 290 ARG A C 1
ATOM 2162 O O . ARG A 1 290 ? -14.018 13.749 -7.870 1.00 47.28 290 ARG A O 1
ATOM 2169 N N . ARG A 1 291 ? -16.145 13.321 -8.423 1.00 43.47 291 ARG A N 1
ATOM 2170 C CA . ARG A 1 291 ? -15.906 11.932 -8.847 1.00 43.47 291 ARG A CA 1
ATOM 2171 C C . ARG A 1 291 ? -15.259 11.948 -10.237 1.00 43.47 291 ARG A C 1
ATOM 2173 O O . ARG A 1 291 ? -15.705 12.690 -11.112 1.00 43.47 291 ARG A O 1
ATOM 2180 N N . PRO A 1 292 ? -14.224 11.122 -10.431 1.00 48.56 292 PRO A N 1
ATOM 2181 C CA . PRO A 1 292 ? -14.514 9.707 -10.621 1.00 48.56 292 PRO A CA 1
ATOM 2182 C C . PRO A 1 292 ? -13.672 8.803 -9.711 1.00 48.56 292 PRO A C 1
ATOM 2184 O O . PRO A 1 292 ? -12.458 8.713 -9.857 1.00 48.56 292 PRO A O 1
ATOM 2187 N N . ALA A 1 293 ? -14.349 8.093 -8.806 1.00 53.62 293 ALA A N 1
ATOM 2188 C CA . ALA A 1 293 ? -13.789 6.916 -8.150 1.00 53.62 293 ALA A CA 1
ATOM 2189 C C . ALA A 1 293 ? -13.753 5.785 -9.186 1.00 53.62 293 ALA A C 1
ATOM 2191 O O . ALA A 1 293 ? -14.802 5.316 -9.633 1.00 53.62 293 ALA A O 1
ATOM 2192 N N . PHE A 1 294 ? -12.565 5.387 -9.634 1.00 63.94 294 PHE A N 1
ATOM 2193 C CA . PHE A 1 294 ? -12.419 4.344 -10.651 1.00 63.94 294 PHE A CA 1
ATOM 2194 C C . PHE A 1 294 ? -12.013 3.000 -10.046 1.00 63.94 294 PHE A C 1
ATOM 2196 O O . PHE A 1 294 ? -12.274 1.964 -10.670 1.00 63.94 294 PHE A O 1
ATOM 2203 N N . VAL A 1 295 ? -11.383 3.004 -8.864 1.00 65.00 295 VAL A N 1
ATOM 2204 C CA . VAL A 1 295 ? -10.794 1.809 -8.252 1.00 65.00 295 VAL A CA 1
ATOM 2205 C C . VAL A 1 295 ? -11.699 1.194 -7.184 1.00 65.00 295 VAL A C 1
ATOM 2207 O O . VAL A 1 295 ? -11.940 -0.013 -7.246 1.00 65.00 295 VAL A O 1
ATOM 2210 N N . LEU A 1 296 ? -12.218 1.983 -6.236 1.00 58.81 296 LEU A N 1
ATOM 2211 C CA . LEU A 1 296 ? -13.004 1.470 -5.097 1.00 58.81 296 LEU A CA 1
ATOM 2212 C C . LEU A 1 296 ? -14.396 0.923 -5.467 1.00 58.81 296 LEU A C 1
ATOM 2214 O O . LEU A 1 296 ? -14.869 -0.017 -4.828 1.00 58.81 296 LEU A O 1
ATOM 2218 N N . ASP A 1 297 ? -15.019 1.454 -6.522 1.00 57.81 297 ASP A N 1
ATOM 2219 C CA . ASP A 1 297 ? -16.409 1.156 -6.918 1.00 57.81 297 ASP A CA 1
ATOM 2220 C C . ASP A 1 297 ? -16.556 -0.092 -7.822 1.00 57.81 297 ASP A C 1
ATOM 2222 O O . ASP A 1 297 ? -17.613 -0.324 -8.411 1.00 57.81 297 ASP A O 1
ATOM 2226 N N . ARG A 1 298 ? -15.513 -0.923 -7.982 1.00 60.75 298 ARG A N 1
ATOM 2227 C CA . ARG A 1 298 ? -15.554 -2.108 -8.864 1.00 60.75 298 ARG A CA 1
ATOM 2228 C C . ARG A 1 298 ? -15.654 -3.414 -8.060 1.00 60.75 298 ARG A C 1
ATOM 2230 O O . ARG A 1 298 ? -14.620 -4.006 -7.750 1.00 60.75 298 ARG A O 1
ATOM 2237 N N . PRO A 1 299 ? -16.870 -3.927 -7.771 1.00 45.97 299 PRO A N 1
ATOM 2238 C CA . PRO A 1 299 ? -17.066 -5.134 -6.957 1.00 45.97 299 PRO A CA 1
ATOM 2239 C C . PRO A 1 299 ? -16.493 -6.406 -7.602 1.00 45.97 299 PRO A C 1
ATOM 2241 O O . PRO A 1 299 ? -16.178 -7.368 -6.907 1.00 45.97 299 PRO A O 1
ATOM 2244 N N . SER A 1 300 ? -16.347 -6.429 -8.927 1.00 48.88 300 SER A N 1
ATOM 2245 C CA . SER A 1 300 ? -15.535 -7.391 -9.681 1.00 48.88 300 SER A CA 1
ATOM 2246 C C . SER A 1 300 ? -15.575 -7.012 -11.162 1.00 48.88 300 SER A C 1
ATOM 2248 O O . SER A 1 300 ? -16.605 -7.082 -11.821 1.00 48.88 300 SER A O 1
ATOM 2250 N N . GLY A 1 301 ? -14.444 -6.574 -11.696 1.00 51.31 301 GLY A N 1
ATOM 2251 C CA . GLY A 1 301 ? -14.273 -6.255 -13.109 1.00 51.31 301 GLY A CA 1
ATOM 2252 C C . GLY A 1 301 ? -12.797 -6.354 -13.477 1.00 51.31 301 GLY A C 1
ATOM 2253 O O . GLY A 1 301 ? -11.962 -6.469 -12.570 1.00 51.31 301 GLY A O 1
ATOM 2254 N N . PRO A 1 302 ? -12.443 -6.341 -14.775 1.00 51.44 302 PRO A N 1
ATOM 2255 C CA . PRO A 1 302 ? -11.048 -6.239 -15.173 1.00 51.44 302 PRO A CA 1
ATOM 2256 C C . PRO A 1 302 ? -10.413 -5.048 -14.451 1.00 51.44 302 PRO A C 1
ATOM 2258 O O . PRO A 1 302 ? -11.016 -3.976 -14.317 1.00 51.44 302 PRO A O 1
ATOM 2261 N N . GLN A 1 303 ? -9.223 -5.300 -13.911 1.00 54.44 303 GLN A N 1
ATOM 2262 C CA . GLN A 1 303 ? -8.458 -4.337 -13.136 1.00 54.44 303 GLN A CA 1
ATOM 2263 C C . GLN A 1 303 ? -8.396 -3.005 -13.904 1.00 54.44 303 GLN A C 1
ATOM 2265 O O . GLN A 1 303 ? -8.136 -3.038 -15.107 1.00 54.44 303 GLN A O 1
ATOM 2270 N N . PRO A 1 304 ? -8.648 -1.852 -13.256 1.00 54.44 304 PRO A N 1
ATOM 2271 C CA . PRO A 1 304 ? -8.839 -0.560 -13.917 1.00 54.44 304 PRO A CA 1
ATOM 2272 C C . PRO A 1 304 ? -7.538 0.042 -14.455 1.00 54.44 304 PRO A C 1
ATOM 2274 O O . PRO A 1 304 ? -7.425 1.262 -14.534 1.00 54.44 304 PRO A O 1
ATOM 2277 N N . TYR A 1 305 ? -6.558 -0.780 -14.847 1.00 48.16 305 TYR A N 1
ATOM 2278 C CA . TYR A 1 305 ? -5.547 -0.260 -15.750 1.00 48.16 305 TYR A CA 1
ATOM 2279 C C . TYR A 1 305 ? -6.296 0.354 -16.933 1.00 48.16 305 TYR A C 1
ATOM 2281 O O . TYR A 1 305 ? -7.161 -0.323 -17.503 1.00 48.16 305 TYR A O 1
ATOM 2289 N N . PRO A 1 306 ? -6.015 1.611 -17.308 1.00 44.72 306 PRO A N 1
ATOM 2290 C CA . PRO A 1 306 ? -6.334 2.032 -18.654 1.00 44.72 306 PRO A CA 1
ATOM 2291 C C . PRO A 1 306 ? -5.600 1.043 -19.557 1.00 44.72 306 PRO A C 1
ATOM 2293 O O . PRO A 1 306 ? -4.376 1.058 -19.642 1.00 44.72 306 PRO A O 1
ATOM 2296 N N . HIS A 1 307 ? -6.333 0.091 -20.129 1.00 37.72 307 HIS A N 1
ATOM 2297 C CA . HIS A 1 307 ? -5.796 -0.766 -21.163 1.00 37.72 307 HIS A CA 1
ATOM 2298 C C . HIS A 1 307 ? -5.667 0.139 -22.399 1.00 37.72 307 HIS A C 1
ATOM 2300 O O . HIS A 1 307 ? -6.691 0.654 -22.852 1.00 37.72 307 HIS A O 1
ATOM 2306 N N . PRO A 1 308 ? -4.457 0.386 -22.939 1.00 44.06 308 PRO A N 1
ATOM 2307 C CA . PRO A 1 308 ? -4.280 1.209 -24.141 1.00 44.06 308 PRO A CA 1
ATOM 2308 C C . PRO A 1 308 ? -5.056 0.697 -25.340 1.00 44.06 308 PRO A C 1
ATOM 2310 O O . PRO A 1 308 ? -5.400 1.461 -26.235 1.00 44.06 308 PRO A O 1
ATOM 2313 N N . ALA A 1 309 ? -5.280 -0.611 -25.386 1.00 38.91 309 ALA A N 1
ATOM 2314 C CA . ALA A 1 309 ? -5.852 -1.259 -26.543 1.00 38.91 309 ALA A CA 1
ATOM 2315 C C . ALA A 1 309 ? -7.328 -1.545 -26.279 1.00 38.91 309 ALA A C 1
ATOM 2317 O O . ALA A 1 309 ? -7.653 -2.448 -25.506 1.00 38.91 309 ALA A O 1
ATOM 2318 N N . GLY A 1 310 ? -8.211 -0.762 -26.900 1.00 35.41 310 GLY A N 1
ATOM 2319 C CA . GLY A 1 310 ? -9.641 -1.006 -26.765 1.00 35.41 310 GLY A CA 1
ATOM 2320 C C . GLY A 1 310 ? -10.631 -0.119 -27.517 1.00 35.41 310 GLY A C 1
ATOM 2321 O O . GLY A 1 310 ? -11.778 -0.138 -27.099 1.00 35.41 310 GLY A O 1
ATOM 2322 N N . ALA A 1 311 ? -10.253 0.629 -28.565 1.00 33.53 311 ALA A N 1
ATOM 2323 C CA . ALA A 1 311 ? -11.138 0.973 -29.697 1.00 33.53 311 ALA A CA 1
ATOM 2324 C C . ALA A 1 311 ? -10.382 1.778 -30.775 1.00 33.53 311 ALA A C 1
ATOM 2326 O O . ALA A 1 311 ? -9.943 2.893 -30.514 1.00 33.53 311 ALA A O 1
ATOM 2327 N N . GLY A 1 312 ? -10.300 1.240 -31.996 1.00 31.52 312 GLY A N 1
ATOM 2328 C CA . GLY A 1 312 ? -9.978 2.005 -33.208 1.00 31.52 312 GLY A CA 1
ATOM 2329 C C . GLY A 1 312 ? -8.524 1.920 -33.677 1.00 31.52 312 GLY A C 1
ATOM 2330 O O . GLY A 1 312 ? -7.591 2.274 -32.969 1.00 31.52 312 GLY A O 1
ATOM 2331 N N . SER A 1 313 ? -8.349 1.444 -34.904 1.00 34.75 313 SER A N 1
ATOM 2332 C CA . SER A 1 313 ? -7.092 1.314 -35.641 1.00 34.75 313 SER A CA 1
ATOM 2333 C C . SER A 1 313 ? -6.371 2.656 -35.859 1.00 34.75 313 SER A C 1
ATOM 2335 O O . SER A 1 313 ? -6.875 3.510 -36.586 1.00 34.75 313 SER A O 1
ATOM 2337 N N . GLY A 1 314 ? -5.169 2.803 -35.291 1.00 29.08 314 GLY A N 1
ATOM 2338 C CA . GLY A 1 314 ? -4.201 3.874 -35.579 1.00 29.08 314 GLY A CA 1
ATOM 2339 C C . GLY A 1 314 ? -3.127 3.967 -34.480 1.00 29.08 314 GLY A C 1
ATOM 2340 O O . GLY A 1 314 ? -3.484 3.866 -33.304 1.00 29.08 314 GLY A O 1
ATOM 2341 N N . PRO A 1 315 ? -1.822 4.094 -34.804 1.00 37.62 315 PRO A N 1
ATOM 2342 C CA . PRO A 1 315 ? -0.759 3.870 -33.830 1.00 37.62 315 PRO A CA 1
ATOM 2343 C C . PRO A 1 315 ? -0.605 5.066 -32.871 1.00 37.62 315 PRO A C 1
ATOM 2345 O O . PRO A 1 315 ? -0.537 6.216 -33.292 1.00 37.62 315 PRO A O 1
ATOM 2348 N N . ALA A 1 316 ? -0.531 4.760 -31.571 1.00 36.44 316 ALA A N 1
ATOM 2349 C CA . ALA A 1 316 ? -0.012 5.602 -30.480 1.00 36.44 316 ALA A CA 1
ATOM 2350 C C . ALA A 1 316 ? -0.860 6.749 -29.857 1.00 36.44 316 ALA A C 1
ATOM 2352 O O . ALA A 1 316 ? -0.334 7.470 -29.012 1.00 36.44 316 ALA A O 1
ATOM 2353 N N . ALA A 1 317 ? -2.165 6.907 -30.128 1.00 29.88 317 ALA A N 1
ATOM 2354 C CA . ALA A 1 317 ? -2.916 8.088 -29.634 1.00 29.88 317 ALA A CA 1
ATOM 2355 C C . ALA A 1 317 ? -3.756 7.926 -28.335 1.00 29.88 317 ALA A C 1
ATOM 2357 O O . ALA A 1 317 ? -4.218 8.917 -27.781 1.00 29.88 317 ALA A O 1
ATOM 2358 N N . GLY A 1 318 ? -3.985 6.722 -27.799 1.00 33.03 318 GLY A N 1
ATOM 2359 C CA . GLY A 1 318 ? -5.015 6.531 -26.753 1.00 33.03 318 GLY A CA 1
ATOM 2360 C C . GLY A 1 318 ? -4.598 6.831 -25.305 1.00 33.03 318 GLY A C 1
ATOM 2361 O O . GLY A 1 318 ? -5.386 7.365 -24.523 1.00 33.03 318 GLY A O 1
ATOM 2362 N N . LEU A 1 319 ? -3.366 6.486 -24.915 1.00 38.84 319 LEU A N 1
ATOM 2363 C CA . LEU A 1 319 ? -3.006 6.457 -23.490 1.00 38.84 319 LEU A CA 1
ATOM 2364 C C . LEU A 1 319 ? -2.536 7.809 -22.935 1.00 38.84 319 LEU A C 1
ATOM 2366 O O . LEU A 1 319 ? -2.737 8.100 -21.758 1.00 38.84 319 LEU A O 1
ATOM 2370 N N . LEU A 1 320 ? -1.965 8.656 -23.792 1.00 37.06 320 LEU A N 1
ATOM 2371 C CA . LEU A 1 320 ? -1.516 10.000 -23.426 1.00 37.06 320 LEU A CA 1
ATOM 2372 C C . LEU A 1 320 ? -2.663 11.020 -23.455 1.00 37.06 320 LEU A C 1
ATOM 2374 O O . LEU A 1 320 ? -2.684 11.915 -22.619 1.00 37.06 320 LEU A O 1
ATOM 2378 N N . THR A 1 321 ? -3.679 10.859 -24.309 1.00 37.00 321 THR A N 1
ATOM 2379 C CA . THR A 1 321 ? -4.814 11.800 -24.388 1.00 37.00 321 THR A CA 1
ATOM 2380 C C . THR A 1 321 ? -5.732 11.749 -23.159 1.00 37.00 321 THR A C 1
ATOM 2382 O O . THR A 1 321 ? -6.292 12.773 -22.765 1.00 37.00 321 THR A O 1
ATOM 2385 N N . ALA A 1 322 ? -5.852 10.596 -22.491 1.00 38.00 322 ALA A N 1
ATOM 2386 C CA . ALA A 1 322 ? -6.584 10.485 -21.225 1.00 38.00 322 ALA A CA 1
ATOM 2387 C C . ALA A 1 322 ? -5.794 11.080 -20.042 1.00 38.00 322 ALA A C 1
ATOM 2389 O O . ALA A 1 322 ? -6.376 11.766 -19.203 1.00 38.00 322 ALA A O 1
ATOM 2390 N N . ALA A 1 323 ? -4.467 10.903 -20.021 1.00 38.72 323 ALA A N 1
ATOM 2391 C CA . ALA A 1 323 ? -3.582 11.566 -19.061 1.00 38.72 323 ALA A CA 1
ATOM 2392 C C . ALA A 1 323 ? -3.527 13.096 -19.280 1.00 38.72 323 ALA A C 1
ATOM 2394 O O . ALA A 1 323 ? -3.466 13.856 -18.318 1.00 38.72 323 ALA A O 1
ATOM 2395 N N . TRP A 1 324 ? -3.639 13.559 -20.531 1.00 37.88 324 TRP A N 1
ATOM 2396 C CA . TRP A 1 324 ? -3.645 14.977 -20.919 1.00 37.88 324 TRP A CA 1
ATOM 2397 C C . TRP A 1 324 ? -4.945 15.708 -20.537 1.00 37.88 324 TRP A C 1
ATOM 2399 O O . TRP A 1 324 ? -4.901 16.853 -20.093 1.00 37.88 324 TRP A O 1
ATOM 2409 N N . LYS A 1 325 ? -6.114 15.051 -20.613 1.00 39.47 325 LYS A N 1
ATOM 2410 C CA . LYS A 1 325 ? -7.397 15.627 -20.148 1.00 39.47 325 LYS A CA 1
ATOM 2411 C C . LYS A 1 325 ? -7.505 15.750 -18.621 1.00 39.47 325 LYS A C 1
ATOM 2413 O O . LYS A 1 325 ? -8.327 16.520 -18.136 1.00 39.47 325 LYS A O 1
ATOM 2418 N N . LEU A 1 326 ? -6.674 15.024 -17.874 1.00 36.69 326 LEU A N 1
ATOM 2419 C CA . LEU A 1 326 ? -6.605 15.068 -16.408 1.00 36.69 326 LEU A CA 1
ATOM 2420 C C . LEU A 1 326 ? -5.637 16.137 -15.867 1.00 36.69 326 LEU A C 1
ATOM 2422 O O . LEU A 1 326 ? -5.672 16.421 -14.672 1.00 36.69 326 LEU A O 1
ATOM 2426 N N . LEU A 1 327 ? -4.803 16.749 -16.719 1.00 37.97 327 LEU A N 1
ATOM 2427 C CA . LEU A 1 327 ? -3.758 17.703 -16.313 1.00 37.97 327 LEU A CA 1
ATOM 2428 C C . LEU A 1 327 ? -3.967 19.148 -16.809 1.00 37.97 327 LEU A C 1
ATOM 2430 O O . LEU A 1 327 ? -3.192 20.022 -16.430 1.00 37.97 327 LEU A O 1
ATOM 2434 N N . ALA A 1 328 ? -5.001 19.439 -17.606 1.00 35.19 328 ALA A N 1
ATOM 2435 C CA . ALA A 1 328 ? -5.289 20.799 -18.073 1.00 35.19 328 ALA A CA 1
ATOM 2436 C C . ALA A 1 328 ? -6.339 21.508 -17.186 1.00 35.19 328 ALA A C 1
ATOM 2438 O O . ALA A 1 328 ? -7.505 21.099 -17.181 1.00 35.19 328 ALA A O 1
ATOM 2439 N N . PRO A 1 329 ? -5.991 22.595 -16.467 1.00 39.41 329 PRO A N 1
ATOM 2440 C CA . PRO A 1 329 ? -6.984 23.468 -15.864 1.00 39.41 329 PRO A CA 1
ATOM 2441 C C . PRO A 1 329 ? -7.506 24.443 -16.929 1.00 39.41 329 PRO A C 1
ATOM 2443 O O . PRO A 1 329 ? -6.857 25.431 -17.254 1.00 39.41 329 PRO A O 1
ATOM 2446 N N . GLY A 1 330 ? -8.706 24.170 -17.443 1.00 50.31 330 GLY A N 1
ATOM 2447 C CA . GLY A 1 330 ? -9.529 25.151 -18.158 1.00 50.31 330 GLY A CA 1
ATOM 2448 C C . GLY A 1 330 ? -9.647 24.972 -19.676 1.00 50.31 330 GLY A C 1
ATOM 2449 O O . GLY A 1 330 ? -8.691 25.164 -20.413 1.00 50.31 330 GLY A O 1
ATOM 2450 N N . GLY A 1 331 ? -10.886 24.720 -20.116 1.00 50.47 331 GLY A N 1
ATOM 2451 C CA . GLY A 1 331 ? -11.501 25.393 -21.267 1.00 50.47 331 GLY A CA 1
ATOM 2452 C C . GLY A 1 331 ? -11.212 24.870 -22.677 1.00 50.47 331 GLY A C 1
ATOM 2453 O O . GLY A 1 331 ? -10.194 25.196 -23.271 1.00 50.47 331 GLY A O 1
ATOM 2454 N N . GLY A 1 332 ? -12.213 24.213 -23.272 1.00 32.84 332 GLY A N 1
ATOM 2455 C CA . GLY A 1 332 ? -12.394 24.167 -24.728 1.00 32.84 332 GLY A CA 1
ATOM 2456 C C . GLY A 1 332 ? -13.100 22.900 -25.222 1.00 32.84 332 GLY A C 1
ATOM 2457 O O . GLY A 1 332 ? -12.596 21.808 -24.957 1.00 32.84 332 GLY A O 1
ATOM 2458 N N . PRO A 1 333 ? -14.248 22.997 -25.925 1.00 44.47 333 PRO A N 1
ATOM 2459 C CA . PRO A 1 333 ? -14.878 21.836 -26.540 1.00 44.47 333 PRO A CA 1
ATOM 2460 C C . PRO A 1 333 ? -14.095 21.440 -27.800 1.00 44.47 333 PRO A C 1
ATOM 2462 O O . PRO A 1 333 ? -13.657 22.301 -28.560 1.00 44.47 333 PRO A O 1
ATOM 2465 N N . ALA A 1 334 ? -13.925 20.141 -28.022 1.00 28.64 334 ALA A N 1
ATOM 2466 C CA . ALA A 1 334 ? -13.414 19.595 -29.278 1.00 28.64 334 ALA A CA 1
ATOM 2467 C C . ALA A 1 334 ? -14.573 18.884 -30.014 1.00 28.64 334 ALA A C 1
ATOM 2469 O O . ALA A 1 334 ? -15.466 18.390 -29.320 1.00 28.64 334 ALA A O 1
ATOM 2470 N N . PRO A 1 335 ? -14.577 18.901 -31.363 1.00 39.69 335 PRO A N 1
ATOM 2471 C CA . PRO A 1 335 ? -15.724 18.584 -32.225 1.00 39.69 335 PRO A CA 1
ATOM 2472 C C . PRO A 1 335 ? -16.264 17.158 -32.093 1.00 39.69 335 PRO A C 1
ATOM 2474 O O . PRO A 1 335 ? -15.476 16.245 -31.755 1.00 39.69 335 PRO A O 1
#

Foldseek 3Di:
DADAFWLLLLLLVLLVCCLPFAQFWWPWWFFQLVQCKIWTATPQQKIWIWRQALRHTAIAIDHNPGPDPPRPGDIDDDDRWGFHGWGRPQLFRKIWTFTDDPVSHTFKIWIWHRDNRDTKIFIWGQPDPPPPPPVPPPPPPPPDDDDDDDDDDDDDDDDDDDDPDPDPDPPPDPCPDPDGFIFTQDMSDFDADVPDGRHGGGTDDDDDAPAPQRPHQDDLVVQVVLCPDDPVSSLVSCVRHHGLDDPVCSCVLVVDPDSVSSSVSVVVSSVSSVVSVCRPPPPVDPDDRDDDPQRRHPPDDPHPDPPQDDDDDDPDDRPVVVVVVVPDDDDDDDD

Radius of gyration: 26.46 Å; chains: 1; bounding box: 83×42×88 Å

pLDDT: mean 77.45, std 21.08, range [28.64, 97.94]

Sequence (335 aa):
MGTRYDSLLARALAGEILDRWRGVRIAGLRMAPGRRAVELAFEDGSRLVAMLHPLHGYILELGADAPASGVEGKALRVGRLSLVDARAPADERALLLTFGDRAGRPWEMLAIELPTRRRNALHCRRAEEAGAASEPAEPDPAASDPAEPDPAASDPAASDPAESDPAESDAEGPGADPRPAWRIEAALIARDAGDRSLRRGARYVPPSSARRAVGEPPSEAEWAAVLAEGEADRRRAVLRTWAWTSALNVDWILAESDPAETYARYCALHALAAAASRGPAASDAPGPPRRPAFVLDRPSGPQPYPHPAGAGSGPAAGLLTAAWKLLAPGGGPAP